Protein AF-0000000085119213 (afdb_homodimer)

Foldseek 3Di:
DAEEEEEEADDPPLVVVSVVLQVLCVVVVYHYDYDYLVVLVDPQDDPVCCVVPNQDPSLLVVLVVLLPHQEYEYEAEDDPLEGDSSVVRSLVSSLVNDPHSLNSQAAGEYEYEYEYAVWRPSHRVNVVVVSVVSHHHYDPQYYYHYPVRDTDSVSSSVSSVVNRVSSVD/DAEEEEEEADDPPLVVVSVVLQVLCVVVVYHYDYDYLVVLVDPQDDPVCCVVPNQDPSLLVVLVVLLPHQEYEYEAEDDPLEGDSSVVRSLVSSLVNDPHSLNSQAAGEYEYEYEYAVWRPSHRVNVVVVSVVSHHHYDPQYYYHYPVRDTDSVSSSVSSVVNRVSSVD

InterPro domains:
  IPR005025 NADPH-dependent FMN reductase-like domain [PF03358] (3-141)
  IPR029039 Flavoprotein-like superfamily [G3DSA:3.40.50.360] (2-169)
  IPR029039 Flavoprotein-like superfamily [SSF52218] (1-145)
  IPR050712 NAD(P)H-dependent reductase [PTHR30543] (11-145)

Secondary structure (DSSP, 8-state):
--EEEEEE--SSHHHHHHHHHHHHHHHTT-EEEEEEGGGG-PPPP-HHHHHHH-S-HHHHHHHHHHHT-SEEEEE---BTTB--HHHHHHHHHHHHSSSSTTTTTTT-EEEEEEE-TT--HHHHHHHHHHHHHTT-EEEEEEEEE-SSS---HHHHHHHHHHHHHHHT-/--EEEEEE--SSHHHHHHHHHHHHHHHTT-EEEEEEGGGG-PPPP-HHHHHHH-S-HHHHHHHHHHHT-SEEEEE---BTTB--HHHHHHHHHHHHSSSSTTTTTTT-EEEEEEE-TT--HHHHHHHHHHHHHTT-EEEEEEEEE-SSS---HHHHHHHHHHHHHHH--

Organism: Aliarcobacter butzleri (strain RM4018) (NCBI:txid367737)

Nearest PDB structures (foldseek):
  3u7r-assembly1_A  TM=7.769E-01  e=1.094E-09  Paracoccus denitrificans PD1222
  4dy4-assembly1_C-2  TM=6.888E-01  e=4.103E-07  Escherichia coli APEC O1
  3b6m-assembly1_A-2  TM=6.960E-01  e=4.910E-07  Escherichia coli K-12
  3zho-assembly1_B-2  TM=6.709E-01  e=5.876E-07  Escherichia coli
  3b6i-assembly1_A  TM=6.714E-01  e=1.007E-06  Escherichia coli K-12

Structure (mmCIF, N/CA/C/O backbone):
data_AF-0000000085119213-model_v1
#
loop_
_entity.id
_entity.type
_entity.pdbx_description
1 polymer 'Putative FMN reductase'
#
loop_
_atom_site.group_PDB
_atom_site.id
_atom_site.type_symbol
_atom_site.label_atom_id
_atom_site.label_alt_id
_atom_site.label_comp_id
_atom_site.label_asym_id
_atom_site.label_entity_id
_atom_site.label_seq_id
_atom_site.pdbx_PDB_ins_code
_atom_site.Cartn_x
_atom_site.Cartn_y
_atom_site.Cartn_z
_atom_site.occupancy
_atom_site.B_iso_or_equiv
_atom_site.auth_seq_id
_atom_site.auth_comp_id
_atom_site.auth_asym_id
_atom_site.auth_atom_id
_atom_site.pdbx_PDB_model_num
ATOM 1 N N . MET A 1 1 ? 3.375 31.078 13.633 1 61.12 1 MET A N 1
ATOM 2 C CA . MET A 1 1 ? 2.594 30.016 14.25 1 61.12 1 MET A CA 1
ATOM 3 C C . MET A 1 1 ? 2.91 28.656 13.609 1 61.12 1 MET A C 1
ATOM 5 O O . MET A 1 1 ? 3.279 28.594 12.438 1 61.12 1 MET A O 1
ATOM 9 N N . SER A 1 2 ? 2.922 27.609 14.492 1 77.69 2 SER A N 1
ATOM 10 C CA . SER A 1 2 ? 3.277 26.297 13.961 1 77.69 2 SER A CA 1
ATOM 11 C C . SER A 1 2 ? 2.188 25.766 13.031 1 77.69 2 SER A C 1
ATOM 13 O O . SER A 1 2 ? 0.999 25.984 13.2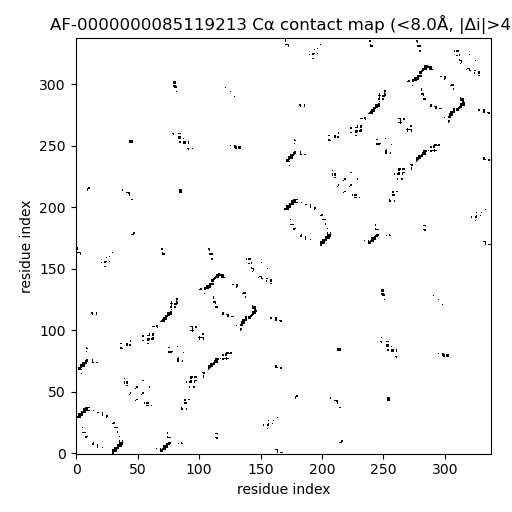73 1 77.69 2 SER A O 1
ATOM 15 N N . LYS A 1 3 ? 2.514 25.406 11.852 1 92.31 3 LYS A N 1
ATOM 16 C CA . LYS A 1 3 ? 1.547 24.859 10.906 1 92.31 3 LYS A CA 1
ATOM 17 C C . LYS A 1 3 ? 1.74 23.359 10.742 1 92.31 3 LYS A C 1
ATOM 19 O O . LYS A 1 3 ? 2.865 22.891 10.562 1 92.31 3 LYS A O 1
ATOM 24 N N . ILE A 1 4 ? 0.599 22.641 10.969 1 96.44 4 ILE A N 1
ATOM 25 C CA . ILE A 1 4 ? 0.684 21.203 10.742 1 96.44 4 ILE A CA 1
ATOM 26 C C . ILE A 1 4 ? -0.187 20.828 9.547 1 96.44 4 ILE A C 1
ATOM 28 O O . ILE A 1 4 ? -1.227 21.438 9.305 1 96.44 4 ILE A O 1
ATOM 32 N N . GLY A 1 5 ? 0.271 19.906 8.75 1 98.06 5 GLY A N 1
ATOM 33 C CA . GLY A 1 5 ? -0.542 19.312 7.695 1 98.06 5 GLY A CA 1
ATOM 34 C C . GLY A 1 5 ? -1.312 18.094 8.148 1 98.06 5 GLY A C 1
ATOM 35 O O . GLY A 1 5 ? -0.841 17.328 9 1 98.06 5 GLY A O 1
ATOM 36 N N . ILE A 1 6 ? -2.51 17.969 7.652 1 98.75 6 ILE A N 1
ATOM 37 C CA . ILE A 1 6 ? -3.299 16.75 7.832 1 98.75 6 ILE A CA 1
ATOM 38 C C . ILE A 1 6 ? -3.572 16.109 6.473 1 98.75 6 ILE A C 1
ATOM 40 O O . ILE A 1 6 ? -4.445 16.562 5.73 1 98.75 6 ILE A O 1
ATOM 44 N N . LEU A 1 7 ? -2.787 15.117 6.129 1 98.75 7 LEU A N 1
ATOM 45 C CA . LEU A 1 7 ? -2.949 14.391 4.875 1 98.75 7 LEU A CA 1
ATOM 46 C C . LEU A 1 7 ? -3.996 13.289 5.02 1 98.75 7 LEU A C 1
ATOM 48 O O . LEU A 1 7 ? -3.822 12.359 5.812 1 98.75 7 LEU A O 1
ATOM 52 N N . VAL A 1 8 ? -5.047 13.375 4.262 1 98.62 8 VAL A N 1
ATOM 53 C CA . VAL A 1 8 ? -6.129 12.398 4.387 1 98.62 8 VAL A CA 1
ATOM 54 C C . VAL A 1 8 ? -6.266 11.609 3.088 1 98.62 8 VAL A C 1
ATOM 56 O O . VAL A 1 8 ? -6.223 12.188 1.998 1 98.62 8 VAL A O 1
ATOM 59 N N . ALA A 1 9 ? -6.336 10.281 3.195 1 98 9 ALA A N 1
ATOM 60 C CA . ALA A 1 9 ? -6.391 9.398 2.037 1 98 9 ALA A CA 1
ATOM 61 C C . ALA A 1 9 ? -7.746 8.703 1.938 1 98 9 ALA A C 1
ATOM 63 O O . ALA A 1 9 ? -7.82 7.488 1.743 1 98 9 ALA A O 1
ATOM 64 N N . SER A 1 10 ? -8.844 9.422 2.094 1 91.38 10 SER A N 1
ATOM 65 C CA . SER A 1 10 ? -10.211 8.93 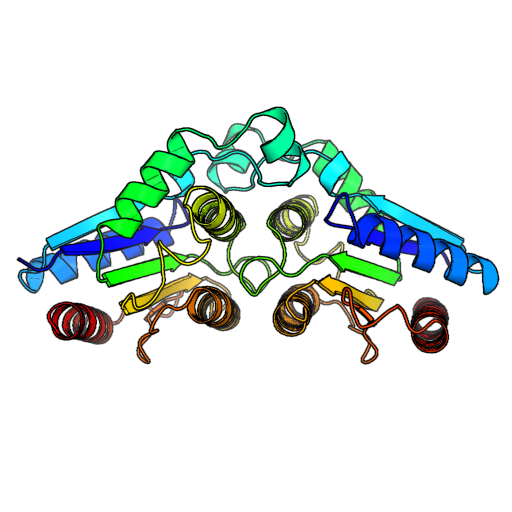1.975 1 91.38 10 SER A CA 1
ATOM 66 C C . SER A 1 10 ? -11.203 10.078 1.855 1 91.38 10 SER A C 1
ATOM 68 O O . SER A 1 10 ? -10.898 11.211 2.223 1 91.38 10 SER A O 1
ATOM 70 N N . SER A 1 11 ? -12.359 9.781 1.402 1 87.56 11 SER A N 1
ATOM 71 C CA . SER A 1 11 ? -13.344 10.836 1.195 1 87.56 11 SER A CA 1
ATOM 72 C C . SER A 1 11 ? -14.523 10.688 2.156 1 87.56 11 SER A C 1
ATOM 74 O O . SER A 1 11 ? -15.5 11.422 2.064 1 87.56 11 SER A O 1
ATOM 76 N N . ASN A 1 12 ? -14.516 9.844 3.053 1 91.5 12 ASN A N 1
ATOM 77 C CA . ASN A 1 12 ? -15.656 9.617 3.922 1 91.5 12 ASN A CA 1
ATOM 78 C C . ASN A 1 12 ? -15.305 9.852 5.391 1 91.5 12 ASN A C 1
ATOM 80 O O . ASN A 1 12 ? -15.031 10.984 5.789 1 91.5 12 ASN A O 1
ATOM 84 N N . ASN A 1 13 ? -15.352 8.789 6.203 1 95.38 13 ASN A N 1
ATOM 85 C CA . ASN A 1 13 ? -15.188 8.906 7.648 1 95.38 13 ASN A CA 1
ATOM 86 C C . ASN A 1 13 ? -13.805 9.445 8.008 1 95.38 13 ASN A C 1
ATOM 88 O O . ASN A 1 13 ? -13.648 10.133 9.023 1 95.38 13 ASN A O 1
ATOM 92 N N . ASN A 1 14 ? -12.875 9.18 7.215 1 98.31 14 ASN A N 1
ATOM 93 C CA . ASN A 1 14 ? -11.539 9.672 7.527 1 98.31 14 ASN A CA 1
ATOM 94 C C . ASN A 1 14 ? -11.375 11.141 7.152 1 98.31 14 ASN A C 1
ATOM 96 O O . ASN A 1 14 ? -10.578 11.859 7.758 1 98.31 14 ASN A O 1
ATOM 100 N N . GLN A 1 15 ? -12.148 11.602 6.141 1 97.38 15 GLN A N 1
ATOM 101 C CA . GLN A 1 15 ? -12.211 13.039 5.902 1 97.38 15 GLN A CA 1
ATOM 102 C C . GLN A 1 15 ? -12.852 13.766 7.082 1 97.38 15 GLN A C 1
ATOM 104 O O . GLN A 1 15 ? -12.367 14.82 7.5 1 97.38 15 GLN A O 1
ATOM 109 N N . LYS A 1 16 ? -13.891 13.211 7.625 1 97.69 16 LYS A N 1
ATOM 110 C CA . LYS A 1 16 ? -14.523 13.781 8.812 1 97.69 16 LYS A CA 1
ATOM 111 C C . LYS A 1 16 ? -13.547 13.828 9.984 1 97.69 16 LYS A C 1
ATOM 113 O O . LYS A 1 16 ? -13.484 14.828 10.711 1 97.69 16 LYS A O 1
ATOM 118 N N . LEU A 1 17 ? -12.805 12.734 10.203 1 98.56 17 LEU A N 1
ATOM 119 C CA . LEU A 1 17 ? -11.797 12.672 11.258 1 98.56 17 LEU A CA 1
ATOM 120 C C . LEU A 1 17 ? -10.742 13.758 11.062 1 98.56 17 LEU A C 1
ATOM 122 O O . LEU A 1 17 ? -10.367 14.438 12.023 1 98.56 17 LEU A O 1
ATOM 126 N N . ALA A 1 18 ? -10.312 13.938 9.82 1 98.69 18 ALA A N 1
ATOM 127 C CA . ALA A 1 18 ? -9.312 14.961 9.508 1 98.69 18 ALA A CA 1
ATOM 128 C C . ALA A 1 18 ? -9.828 16.359 9.844 1 98.69 18 ALA A C 1
ATOM 130 O O . ALA A 1 18 ? -9.102 17.172 10.43 1 98.69 18 ALA A O 1
ATOM 131 N N . LEU A 1 19 ? -11.07 16.625 9.5 1 98.31 19 LEU A N 1
ATOM 132 C CA . LEU A 1 19 ? -11.664 17.922 9.781 1 98.31 19 LEU A CA 1
ATOM 133 C C . LEU A 1 19 ? -11.789 18.156 11.281 1 98.31 19 LEU A C 1
ATOM 135 O O . LEU A 1 19 ? -11.57 19.281 11.766 1 98.31 19 LEU A O 1
ATOM 139 N N . LYS A 1 20 ? -12.141 17.094 11.977 1 98.69 20 LYS A N 1
ATOM 140 C CA . LYS A 1 20 ? -12.227 17.219 13.438 1 98.69 20 LYS A CA 1
ATOM 141 C C . LYS A 1 20 ? -10.852 17.484 14.039 1 98.69 20 LYS A C 1
ATOM 143 O O . LYS A 1 20 ? -10.727 18.281 14.977 1 98.69 20 LYS A O 1
ATOM 148 N N . LEU A 1 21 ? -9.828 16.812 13.562 1 98.69 21 LEU A N 1
ATOM 149 C CA . LEU A 1 21 ? -8.461 17.047 14.023 1 98.69 21 LEU A CA 1
ATOM 150 C C . LEU A 1 21 ? -8.047 18.5 13.75 1 98.69 21 LEU A C 1
ATOM 152 O O . LEU A 1 21 ? -7.375 19.109 14.578 1 98.69 21 LEU A O 1
ATOM 156 N N . LYS A 1 22 ? -8.414 19 12.578 1 98.56 22 LYS A N 1
ATOM 157 C CA . LYS A 1 22 ? -8.133 20.391 12.258 1 98.56 22 LYS A CA 1
ATOM 158 C C . LYS A 1 22 ? -8.797 21.328 13.266 1 98.56 22 LYS A C 1
ATOM 160 O O . LYS A 1 22 ? -8.164 22.281 13.742 1 98.56 22 LYS A O 1
ATOM 165 N N . GLU A 1 23 ? -10.039 21.078 13.562 1 98.38 23 GLU A N 1
ATOM 166 C CA . GLU A 1 23 ? -10.758 21.875 14.547 1 98.38 23 GLU A CA 1
ATOM 167 C C . GLU A 1 23 ? -10.055 21.859 15.898 1 98.38 23 GLU A C 1
ATOM 169 O O . GLU A 1 23 ? -9.906 22.906 16.531 1 98.38 23 GLU A O 1
ATOM 174 N N . LEU A 1 24 ? -9.664 20.719 16.328 1 98.31 24 LEU A N 1
ATOM 175 C CA . LEU A 1 24 ? -8.984 20.578 17.609 1 98.31 24 LEU A CA 1
ATOM 176 C C . LEU A 1 24 ? -7.645 21.297 17.609 1 98.31 24 LEU A C 1
ATOM 178 O O . LEU A 1 24 ? -7.25 21.891 18.609 1 98.31 24 LEU A O 1
ATOM 182 N N . ALA A 1 25 ? -6.914 21.219 16.469 1 97.81 25 ALA A N 1
ATOM 183 C CA . ALA A 1 25 ? -5.66 21.969 16.359 1 97.81 25 ALA A CA 1
ATOM 184 C C . ALA A 1 25 ? -5.891 23.453 16.531 1 97.81 25 ALA A C 1
ATOM 186 O O . ALA A 1 25 ? -5.156 24.125 17.25 1 97.81 25 ALA A O 1
ATOM 187 N N . GLN A 1 26 ? -6.91 23.938 15.883 1 96 26 GLN A N 1
ATOM 188 C CA . GLN A 1 26 ? -7.25 25.344 15.953 1 96 26 GLN A CA 1
ATOM 189 C C . GLN A 1 26 ? -7.602 25.75 17.391 1 96 26 GLN A C 1
ATOM 191 O O . GLN A 1 26 ? -7.254 26.844 17.828 1 96 26 GLN A O 1
ATOM 196 N N . SER A 1 27 ? -8.242 24.875 18.031 1 95.31 27 SER A N 1
ATOM 197 C CA . SER A 1 27 ? -8.609 25.141 19.422 1 95.31 27 SER A CA 1
ATOM 198 C C . SER A 1 27 ? -7.371 25.234 20.312 1 95.31 27 SER A C 1
ATOM 200 O O . SER A 1 27 ? -7.43 25.781 21.406 1 95.31 27 SER A O 1
ATOM 202 N N . GLN A 1 28 ? -6.27 24.625 19.875 1 94.5 28 GLN A N 1
ATOM 203 C CA . GLN A 1 28 ? -4.996 24.719 20.578 1 94.5 28 GLN A CA 1
ATOM 204 C C . GLN A 1 28 ? -4.125 25.828 20 1 94.5 28 GLN A C 1
ATOM 206 O O . GLN A 1 28 ? -2.908 25.844 20.219 1 94.5 28 GLN A O 1
ATOM 211 N N . ASN A 1 29 ? -4.699 26.719 19.172 1 93.81 29 ASN A N 1
ATOM 212 C CA . ASN A 1 29 ? -4.023 27.844 18.531 1 93.81 29 ASN A CA 1
ATOM 213 C C . ASN A 1 29 ? -2.918 27.359 17.594 1 93.81 29 ASN A C 1
ATOM 215 O O . ASN A 1 29 ? -1.854 27.984 17.531 1 93.81 29 ASN A O 1
ATOM 219 N N . CYS A 1 30 ? -3.111 26.234 17.016 1 95 30 CYS A N 1
ATOM 220 C CA . CYS A 1 30 ? -2.227 25.672 15.992 1 95 30 CYS A CA 1
ATOM 221 C C . CYS A 1 30 ? -2.881 25.719 14.617 1 95 30 CYS A C 1
ATOM 223 O O . CYS A 1 30 ? -4.02 25.281 14.453 1 95 30 CYS A O 1
ATOM 225 N N . GLU A 1 31 ? -2.168 26.328 13.703 1 95.56 31 GLU A N 1
ATOM 226 C CA . GLU A 1 31 ? -2.676 26.312 12.336 1 95.56 31 GLU A CA 1
ATOM 227 C C . GLU A 1 31 ? -2.582 24.922 11.727 1 95.56 31 GLU A C 1
ATOM 229 O O . GLU A 1 31 ? -1.585 24.219 11.922 1 95.56 31 GLU A O 1
ATOM 234 N N . ALA A 1 32 ? -3.682 24.516 11.055 1 97.31 32 ALA A N 1
ATOM 235 C CA . ALA A 1 32 ? -3.695 23.219 10.406 1 97.31 32 ALA A CA 1
ATOM 236 C C . ALA A 1 32 ? -4.371 23.281 9.039 1 97.31 32 ALA A C 1
ATOM 238 O O . ALA A 1 32 ? -5.363 24 8.867 1 97.31 32 ALA A O 1
ATOM 239 N N . GLU A 1 33 ? -3.818 22.578 8.109 1 97.19 33 GLU A N 1
ATOM 240 C CA . GLU A 1 33 ? -4.375 22.484 6.762 1 97.19 33 GLU A CA 1
ATOM 241 C C . GLU A 1 33 ? -4.656 21.031 6.383 1 97.19 33 GLU A C 1
ATOM 243 O O . GLU A 1 33 ? -3.799 20.172 6.555 1 97.19 33 GLU A O 1
ATOM 248 N N . VAL A 1 34 ? -5.883 20.812 5.895 1 98.06 34 VAL A N 1
ATOM 249 C CA . VAL A 1 34 ? -6.23 19.484 5.402 1 98.06 34 VAL A CA 1
ATOM 250 C C . VAL A 1 34 ? -5.816 19.344 3.938 1 98.06 34 VAL A C 1
ATOM 252 O O . VAL A 1 34 ? -6.164 20.188 3.109 1 98.06 34 VAL A O 1
ATOM 255 N N . ILE A 1 35 ? -5.023 18.375 3.641 1 97.94 35 ILE A N 1
ATOM 256 C CA . ILE A 1 35 ? -4.594 18.016 2.299 1 97.94 35 ILE A CA 1
ATOM 257 C C . ILE A 1 35 ? -5.223 16.672 1.907 1 97.94 35 ILE A C 1
ATOM 259 O O . ILE A 1 35 ? -4.77 15.617 2.348 1 97.94 35 ILE A O 1
ATOM 263 N N . ASN A 1 36 ? -6.285 16.75 1.138 1 97.5 36 ASN A N 1
ATOM 264 C CA . ASN A 1 36 ? -6.977 15.539 0.716 1 97.5 36 ASN A CA 1
ATOM 265 C C . ASN A 1 36 ? -6.305 14.906 -0.498 1 97.5 36 ASN A C 1
ATOM 267 O O . ASN A 1 36 ? -6.379 15.438 -1.605 1 97.5 36 ASN A O 1
ATOM 271 N N . LEU A 1 37 ? -5.742 13.758 -0.323 1 98.38 37 LEU A N 1
ATOM 272 C CA . LEU A 1 37 ? -4.957 13.086 -1.354 1 98.38 37 LEU A CA 1
ATOM 273 C C . LEU A 1 37 ? -5.852 12.602 -2.49 1 98.38 37 LEU A C 1
ATOM 275 O O . LEU A 1 37 ? -5.387 12.438 -3.621 1 98.38 37 LEU A O 1
ATOM 279 N N . VAL A 1 38 ? -7.141 12.367 -2.215 1 96.88 38 VAL A N 1
ATOM 280 C CA . VAL A 1 38 ? -8.086 11.914 -3.232 1 96.88 38 VAL A CA 1
ATOM 281 C C . VAL A 1 38 ? -8.273 13.008 -4.281 1 96.88 38 VAL A C 1
ATOM 283 O O . VAL A 1 38 ? -8.406 12.719 -5.473 1 96.88 38 VAL A O 1
ATOM 286 N N . ASP A 1 39 ? -8.18 14.281 -3.865 1 95 39 ASP A N 1
ATOM 287 C CA . ASP A 1 39 ? -8.438 15.43 -4.73 1 95 39 ASP A CA 1
ATOM 288 C C . ASP A 1 39 ? -7.328 15.594 -5.766 1 95 39 ASP A C 1
ATOM 290 O O . ASP A 1 39 ? -7.523 16.25 -6.789 1 95 39 ASP A O 1
ATOM 294 N N . TYR A 1 40 ? -6.211 15.039 -5.516 1 96.31 40 TYR A N 1
ATOM 295 C CA . TYR A 1 40 ? -5.086 15.188 -6.43 1 96.31 40 TYR A CA 1
ATOM 296 C C . TYR A 1 40 ? -5.262 14.312 -7.664 1 96.31 40 TYR A C 1
ATOM 298 O O . TYR A 1 40 ? -4.617 14.539 -8.688 1 96.31 40 TYR A O 1
ATOM 306 N N . ASN A 1 41 ? -6.039 13.266 -7.562 1 93.19 41 ASN A N 1
ATOM 307 C CA . ASN A 1 41 ? -6.359 12.383 -8.688 1 93.19 41 ASN A CA 1
ATOM 308 C C . ASN A 1 41 ? -5.098 11.945 -9.422 1 93.19 41 ASN A C 1
ATOM 310 O O . ASN A 1 41 ? -5.004 12.109 -10.641 1 93.19 41 ASN A O 1
ATOM 314 N N . LEU A 1 42 ? -4.145 11.5 -8.68 1 97.88 42 LEU A N 1
ATOM 315 C CA . LEU A 1 42 ? -2.885 11.055 -9.266 1 97.88 42 LEU A CA 1
ATOM 316 C C . LEU A 1 42 ? -3.076 9.766 -10.055 1 97.88 42 LEU A C 1
ATOM 318 O O . LEU A 1 42 ? -3.816 8.875 -9.633 1 97.88 42 LEU A O 1
ATOM 322 N N . PRO A 1 43 ? -2.426 9.68 -11.211 1 97.56 43 PRO A N 1
ATOM 323 C CA . PRO A 1 43 ? -2.451 8.375 -11.891 1 97.56 43 PRO A CA 1
ATOM 324 C C . PRO A 1 43 ? -1.765 7.277 -11.078 1 97.56 43 PRO A C 1
ATOM 326 O O . PRO A 1 43 ? -0.925 7.57 -10.227 1 97.56 43 PRO A O 1
ATOM 329 N N . LEU A 1 44 ? -2.184 6.055 -11.281 1 98.06 44 LEU A N 1
ATOM 330 C CA . LEU A 1 44 ? -1.521 4.941 -10.617 1 98.06 44 LEU A CA 1
ATOM 331 C C . LEU A 1 44 ? -0.039 4.898 -10.977 1 98.06 44 LEU A C 1
ATOM 333 O O . LEU A 1 44 ? 0.319 4.84 -12.148 1 98.06 44 LEU A O 1
ATOM 337 N N . TYR A 1 45 ? 0.768 4.93 -10 1 98.06 45 TYR A N 1
ATOM 338 C CA . TYR A 1 45 ? 2.207 4.922 -10.242 1 98.06 45 TYR A CA 1
ATOM 339 C C . TYR A 1 45 ? 2.674 3.551 -10.711 1 98.06 45 TYR A C 1
ATOM 341 O O . TYR A 1 45 ? 2.309 2.529 -10.125 1 98.06 45 TYR A O 1
ATOM 349 N N . SER A 1 46 ? 3.498 3.545 -11.664 1 96.62 46 SER A N 1
ATOM 350 C CA . SER A 1 46 ? 4.395 2.49 -12.125 1 96.62 46 SER A CA 1
ATOM 351 C C . SER A 1 46 ? 5.598 3.072 -12.867 1 96.62 46 SER A C 1
ATOM 353 O O . SER A 1 46 ? 5.566 4.223 -13.305 1 96.62 46 SER A O 1
ATOM 355 N N . THR A 1 47 ? 6.637 2.275 -12.977 1 94.81 47 THR A N 1
ATOM 356 C CA . THR A 1 47 ? 7.797 2.752 -13.719 1 94.81 47 THR A CA 1
ATOM 357 C C . THR A 1 47 ? 7.426 3.021 -15.18 1 94.81 47 THR A C 1
ATOM 359 O O . THR A 1 47 ? 7.953 3.949 -15.797 1 94.81 47 THR A O 1
ATOM 362 N N . ILE A 1 48 ? 6.48 2.279 -15.68 1 95 48 ILE A N 1
ATOM 363 C CA . ILE A 1 48 ? 6.023 2.455 -17.062 1 95 48 ILE A CA 1
ATOM 364 C C . ILE A 1 48 ? 5.285 3.783 -17.188 1 95 48 ILE A C 1
ATOM 366 O O . ILE A 1 48 ? 5.527 4.547 -18.125 1 95 48 ILE A O 1
ATOM 370 N N . GLU A 1 49 ? 4.359 4.043 -16.219 1 96.31 49 GLU A N 1
ATOM 371 C CA . GLU A 1 49 ? 3.627 5.305 -16.203 1 96.31 49 GLU A CA 1
ATOM 372 C C . GLU A 1 49 ? 4.578 6.496 -16.125 1 96.31 49 GLU A C 1
ATOM 374 O O . GLU A 1 49 ? 4.434 7.469 -16.859 1 96.31 49 GLU A O 1
ATOM 379 N N . GLU A 1 50 ? 5.562 6.41 -15.227 1 96.69 50 GLU A N 1
ATOM 380 C CA . GLU A 1 50 ? 6.527 7.492 -15.055 1 96.69 50 GLU A CA 1
ATOM 381 C C . GLU A 1 50 ? 7.355 7.703 -16.312 1 96.69 50 GLU A C 1
ATOM 383 O O . GLU A 1 50 ? 7.594 8.844 -16.719 1 96.69 50 GLU A O 1
ATOM 388 N N . GLU A 1 51 ? 7.809 6.617 -16.922 1 96.06 51 GLU A N 1
ATOM 389 C CA . GLU A 1 51 ? 8.625 6.695 -18.125 1 96.06 51 GLU A CA 1
ATOM 390 C C . GLU A 1 51 ? 7.832 7.285 -19.297 1 96.06 51 GLU A C 1
ATOM 392 O O . GLU A 1 51 ? 8.352 8.094 -20.062 1 96.06 51 GLU A O 1
ATOM 397 N N . LYS A 1 52 ? 6.582 6.91 -19.406 1 96.25 52 LYS A N 1
ATOM 398 C CA . LYS A 1 52 ? 5.75 7.289 -20.531 1 96.25 52 LYS A CA 1
ATOM 399 C C . LYS A 1 52 ? 5.262 8.727 -20.406 1 96.25 52 LYS A C 1
ATOM 401 O O . LYS A 1 52 ? 5.238 9.477 -21.391 1 96.25 52 LYS A O 1
ATOM 406 N N . ASN A 1 53 ? 4.883 9.156 -19.156 1 97.25 53 ASN A N 1
ATOM 407 C CA . ASN A 1 53 ? 4.145 10.406 -19.031 1 97.25 53 ASN A CA 1
ATOM 408 C C . ASN A 1 53 ? 4.855 11.383 -18.078 1 97.25 53 ASN A C 1
ATOM 410 O O . ASN A 1 53 ? 4.418 12.523 -17.922 1 97.25 53 ASN A O 1
ATOM 414 N N . GLY A 1 54 ? 6 10.93 -17.5 1 97.62 54 GLY A N 1
ATOM 415 C CA . GLY A 1 54 ? 6.719 11.789 -16.578 1 97.62 54 GLY A CA 1
ATOM 416 C C . GLY A 1 54 ? 6.004 11.961 -15.25 1 97.62 54 GLY A C 1
ATOM 417 O O . GLY A 1 54 ? 5.039 11.25 -14.961 1 97.62 54 GLY A O 1
ATOM 418 N N . ILE A 1 55 ? 6.508 12.828 -14.414 1 98.06 55 ILE A N 1
ATOM 419 C CA . ILE A 1 55 ? 5.926 13.133 -13.109 1 98.06 55 ILE A CA 1
ATOM 420 C C . ILE A 1 55 ? 4.777 14.125 -13.273 1 98.06 55 ILE A C 1
ATOM 422 O O . ILE A 1 55 ? 4.957 15.203 -13.836 1 98.06 55 ILE A O 1
ATOM 426 N N . PRO A 1 56 ? 3.619 13.781 -12.758 1 97.81 56 PRO A N 1
ATOM 427 C CA . PRO A 1 56 ? 2.492 14.711 -12.867 1 97.81 56 PRO A CA 1
ATOM 428 C C . PRO A 1 56 ? 2.727 16.016 -12.109 1 97.81 56 PRO A C 1
ATOM 430 O O . PRO A 1 56 ? 3.318 16 -11.031 1 97.81 56 PRO A O 1
ATOM 433 N N . GLU A 1 57 ? 2.213 17.094 -12.672 1 97.81 57 GLU A N 1
ATOM 434 C CA . GLU A 1 57 ? 2.307 18.391 -12 1 97.81 57 GLU A CA 1
ATOM 435 C C . GLU A 1 57 ? 1.679 18.344 -10.609 1 97.81 57 GLU A C 1
ATOM 437 O O . GLU A 1 57 ? 2.184 18.969 -9.672 1 97.81 57 GLU A O 1
ATOM 442 N N . SER A 1 58 ? 0.545 17.609 -10.531 1 97.81 58 SER A N 1
ATOM 443 C CA . SER A 1 58 ? -0.142 17.484 -9.25 1 97.81 58 SER A CA 1
ATOM 444 C C . SER A 1 58 ? 0.746 16.812 -8.211 1 97.81 58 SER A C 1
ATOM 446 O O . SER A 1 58 ? 0.66 17.109 -7.016 1 97.81 58 SER A O 1
ATOM 448 N N . ALA A 1 59 ? 1.573 15.836 -8.633 1 98.12 59 ALA A N 1
ATOM 449 C CA . ALA A 1 59 ? 2.52 15.195 -7.723 1 98.12 59 ALA A CA 1
ATOM 450 C C . ALA A 1 59 ? 3.588 16.188 -7.258 1 98.12 59 ALA A C 1
ATOM 452 O O . ALA A 1 59 ? 3.996 16.156 -6.094 1 98.12 59 ALA A O 1
ATOM 453 N N . LEU A 1 60 ? 4.062 17.031 -8.195 1 97.88 60 LEU A N 1
ATOM 454 C CA . LEU A 1 60 ? 5.027 18.062 -7.844 1 97.88 60 LEU A CA 1
ATOM 455 C C . LEU A 1 60 ? 4.43 19.047 -6.836 1 97.88 60 LEU A C 1
ATOM 457 O O . LEU A 1 60 ? 5.094 19.438 -5.871 1 97.88 60 LEU A O 1
ATOM 461 N N . ASP A 1 61 ? 3.207 19.406 -7.09 1 97.75 61 ASP A N 1
ATOM 462 C CA . ASP A 1 61 ? 2.504 20.297 -6.172 1 97.75 61 ASP A CA 1
ATOM 463 C C . ASP A 1 61 ? 2.379 19.672 -4.785 1 97.75 61 ASP A C 1
ATOM 465 O O . ASP A 1 61 ? 2.646 20.328 -3.775 1 97.75 61 ASP A O 1
ATOM 469 N N . LEU A 1 62 ? 1.974 18.453 -4.719 1 98.19 62 LEU A N 1
ATOM 470 C CA . LEU A 1 62 ? 1.836 17.734 -3.457 1 98.19 62 LEU A CA 1
ATOM 471 C C . LEU A 1 62 ? 3.172 17.656 -2.729 1 98.19 62 LEU A C 1
ATOM 473 O O . LEU A 1 62 ? 3.246 17.922 -1.528 1 98.19 62 LEU A O 1
ATOM 477 N N . ALA A 1 63 ? 4.242 17.281 -3.469 1 98 63 ALA A N 1
ATOM 478 C CA . ALA A 1 63 ? 5.574 17.188 -2.879 1 98 63 ALA A CA 1
ATOM 479 C C . ALA A 1 63 ? 6 18.516 -2.266 1 98 63 ALA A C 1
ATOM 481 O O . ALA A 1 63 ? 6.527 18.547 -1.151 1 98 63 ALA A O 1
ATOM 482 N N . THR A 1 64 ? 5.758 19.594 -2.98 1 97.12 64 THR A N 1
ATOM 483 C CA . THR A 1 64 ? 6.117 20.922 -2.504 1 97.12 64 THR A CA 1
ATOM 484 C C . THR A 1 64 ? 5.375 21.25 -1.211 1 97.12 64 THR A C 1
ATOM 486 O O . THR A 1 64 ? 5.969 21.766 -0.264 1 97.12 64 THR A O 1
ATOM 489 N N . LYS A 1 65 ? 4.141 20.906 -1.181 1 96.62 65 LYS A N 1
ATOM 490 C CA . LYS A 1 65 ? 3.332 21.156 0.009 1 96.62 65 LYS A CA 1
ATOM 491 C C . LYS A 1 65 ? 3.867 20.375 1.211 1 96.62 65 LYS A C 1
ATOM 493 O O . LYS A 1 65 ? 3.986 20.938 2.307 1 96.62 65 LYS A O 1
ATOM 498 N N . ILE A 1 66 ? 4.172 19.156 1.025 1 97.38 66 ILE A N 1
ATOM 499 C CA . ILE A 1 66 ? 4.641 18.312 2.123 1 97.38 66 ILE A CA 1
ATOM 500 C C . ILE A 1 66 ? 6.023 18.781 2.574 1 97.38 66 ILE A C 1
ATOM 502 O O . ILE A 1 66 ? 6.312 18.812 3.771 1 97.38 66 ILE A O 1
ATOM 506 N N . ILE A 1 67 ? 6.883 19.141 1.631 1 96.75 67 ILE A N 1
ATOM 507 C CA . ILE A 1 67 ? 8.234 19.594 1.94 1 96.75 67 ILE A CA 1
ATOM 508 C C . ILE A 1 67 ? 8.172 20.812 2.857 1 96.75 67 ILE A C 1
ATOM 510 O O . ILE A 1 67 ? 9 20.969 3.758 1 96.75 67 ILE A O 1
ATOM 514 N N . ASP A 1 68 ? 7.195 21.625 2.672 1 95.12 68 ASP A N 1
ATOM 515 C CA . ASP A 1 68 ? 7.078 22.875 3.416 1 95.12 68 ASP A CA 1
ATOM 516 C C . ASP A 1 68 ? 6.578 22.625 4.836 1 95.12 68 ASP A C 1
ATOM 518 O O . ASP A 1 68 ? 6.598 23.516 5.676 1 95.12 68 ASP A O 1
ATOM 522 N N . LEU A 1 69 ? 6.109 21.438 5.109 1 95.88 69 LEU A N 1
ATOM 523 C CA . LEU A 1 69 ? 5.625 21.078 6.441 1 95.88 69 LEU A CA 1
ATOM 524 C C . LEU A 1 69 ? 6.75 20.516 7.297 1 95.88 69 LEU A C 1
ATOM 526 O O . LEU A 1 69 ? 7.598 19.766 6.801 1 95.88 69 LEU A O 1
ATOM 530 N N . LYS A 1 70 ? 6.742 20.875 8.531 1 96.12 70 LYS A N 1
ATOM 531 C CA . LYS A 1 70 ? 7.656 20.25 9.484 1 96.12 70 LYS A CA 1
ATOM 532 C C . LYS A 1 70 ? 6.988 19.078 10.203 1 96.12 70 LYS A C 1
ATOM 534 O O . LYS A 1 70 ? 7.664 18.125 10.617 1 96.12 70 LYS A O 1
ATOM 539 N N . ALA A 1 71 ? 5.699 19.172 10.352 1 97.69 71 ALA A N 1
ATOM 540 C CA . ALA A 1 71 ? 4.898 18.156 11.039 1 97.69 71 ALA A CA 1
ATOM 541 C C . ALA A 1 71 ? 3.559 17.953 10.344 1 97.69 71 ALA A C 1
ATOM 543 O O . ALA A 1 71 ? 2.977 18.891 9.805 1 97.69 71 ALA A O 1
ATOM 544 N N . PHE A 1 72 ? 3.125 16.672 10.328 1 98.19 72 PHE A N 1
ATOM 545 C CA . PHE A 1 72 ? 1.811 16.406 9.75 1 98.19 72 PHE A CA 1
ATOM 546 C C . PHE A 1 72 ? 1.213 15.125 10.32 1 98.19 72 PHE A C 1
ATOM 548 O O . PHE A 1 72 ? 1.905 14.352 10.984 1 98.19 72 PHE A O 1
ATOM 555 N N . ILE A 1 73 ? -0.074 14.992 10.234 1 98.81 73 ILE A N 1
ATOM 556 C CA . ILE A 1 73 ? -0.827 13.797 10.602 1 98.81 73 ILE A CA 1
ATOM 557 C C . ILE A 1 73 ? -1.276 13.07 9.336 1 98.81 73 ILE A C 1
ATOM 559 O O . ILE A 1 73 ? -1.795 13.688 8.406 1 98.81 73 ILE A O 1
ATOM 563 N N . ILE A 1 74 ? -1.013 11.773 9.273 1 98.88 74 ILE A N 1
ATOM 564 C CA . ILE A 1 74 ? -1.574 10.922 8.227 1 98.88 74 ILE A CA 1
ATOM 565 C C . ILE A 1 74 ? -2.898 10.328 8.703 1 98.88 74 ILE A C 1
ATOM 567 O O . ILE A 1 74 ? -2.959 9.688 9.758 1 98.88 74 ILE A O 1
ATOM 571 N N . VAL A 1 75 ? -3.934 10.547 7.98 1 98.88 75 VAL A N 1
ATOM 572 C CA . VAL A 1 75 ? -5.262 10.031 8.289 1 98.88 75 VAL A CA 1
ATOM 573 C C . VAL A 1 75 ? -5.738 9.125 7.156 1 98.88 75 VAL A C 1
ATOM 575 O O . VAL A 1 75 ? -5.957 9.586 6.031 1 98.88 75 VAL A O 1
ATOM 578 N N . ALA A 1 76 ? -5.91 7.84 7.445 1 98.62 76 ALA A N 1
ATOM 579 C CA . ALA A 1 76 ? -6.305 6.906 6.395 1 98.62 76 ALA A CA 1
ATOM 580 C C . ALA A 1 76 ? -7.027 5.695 6.977 1 98.62 76 ALA A C 1
ATOM 582 O O . ALA A 1 76 ? -6.719 5.258 8.086 1 98.62 76 ALA A O 1
ATOM 583 N N . PRO A 1 77 ? -8.008 5.133 6.215 1 97.94 77 PRO A N 1
ATOM 584 C CA . PRO A 1 77 ? -8.602 3.865 6.645 1 97.94 77 PRO A CA 1
ATOM 585 C C . PRO A 1 77 ? -7.68 2.67 6.414 1 97.94 77 PRO A C 1
ATOM 587 O O . PRO A 1 77 ? -6.656 2.795 5.734 1 97.94 77 PRO A O 1
ATOM 590 N N . GLU A 1 78 ? -7.984 1.588 7.059 1 97.31 78 GLU A N 1
ATOM 591 C CA . GLU A 1 78 ? -7.391 0.297 6.727 1 97.31 78 GLU A CA 1
ATOM 592 C C . GLU A 1 78 ? -8.117 -0.365 5.559 1 97.31 78 GLU A C 1
ATOM 594 O O . GLU A 1 78 ? -9.336 -0.569 5.617 1 97.31 78 GLU A O 1
ATOM 599 N N . TYR A 1 79 ? -7.41 -0.631 4.449 1 96.31 79 TYR A N 1
ATOM 600 C CA . TYR A 1 79 ? -7.906 -1.434 3.338 1 96.31 79 TYR A CA 1
ATOM 601 C C . TYR A 1 79 ? -7.121 -2.736 3.215 1 96.31 79 TYR A C 1
ATOM 603 O O . TYR A 1 79 ? -5.898 -2.719 3.049 1 96.31 79 TYR A O 1
ATOM 611 N N . ASN A 1 80 ? -7.848 -3.82 3.357 1 96.31 80 ASN A N 1
ATOM 612 C CA . ASN A 1 80 ? -7.254 -5.137 3.16 1 96.31 80 ASN A CA 1
ATOM 613 C C . ASN A 1 80 ? -6.039 -5.348 4.062 1 96.31 80 ASN A C 1
ATOM 615 O O . ASN A 1 80 ? -5.035 -5.922 3.637 1 96.31 80 ASN A O 1
ATOM 619 N N . GLY A 1 81 ? -6.109 -4.766 5.191 1 96.19 81 GLY A N 1
ATOM 620 C CA . GLY A 1 81 ? -5.086 -4.996 6.195 1 96.19 81 GLY A CA 1
ATOM 621 C C . GLY A 1 81 ? -3.939 -4.004 6.117 1 96.19 81 GLY A C 1
ATOM 622 O O . GLY A 1 81 ? -2.994 -4.078 6.906 1 96.19 81 GLY A O 1
ATOM 623 N N . VAL A 1 82 ? -3.949 -3.111 5.164 1 97.12 82 VAL A N 1
ATOM 624 C CA . VAL A 1 82 ? -2.879 -2.135 4.992 1 97.12 82 VAL A CA 1
ATOM 625 C C . VAL A 1 82 ? -3.477 -0.765 4.676 1 97.12 82 VAL A C 1
ATOM 627 O O . VAL A 1 82 ? -4.672 -0.538 4.887 1 97.12 82 VAL A O 1
ATOM 630 N N . MET A 1 83 ? -2.65 0.211 4.172 1 97.75 83 MET A N 1
ATOM 631 C CA . MET A 1 83 ? -3.115 1.541 3.791 1 97.75 83 MET A CA 1
ATOM 632 C C . MET A 1 83 ? -3.859 1.498 2.461 1 97.75 83 MET A C 1
ATOM 634 O O . MET A 1 83 ? -3.648 0.589 1.655 1 97.75 83 MET A O 1
ATOM 638 N N . PRO A 1 84 ? -4.715 2.473 2.24 1 98 84 PRO A N 1
ATOM 639 C CA . PRO A 1 84 ? -5.43 2.494 0.963 1 98 84 PRO A CA 1
ATOM 640 C C . PRO A 1 84 ? -4.52 2.826 -0.217 1 98 84 PRO A C 1
ATOM 642 O O . PRO A 1 84 ? -3.498 3.5 -0.044 1 98 84 PRO A O 1
ATOM 645 N N . PRO A 1 85 ? -4.898 2.439 -1.437 1 98.5 85 PRO A N 1
ATOM 646 C CA . PRO A 1 85 ? -4.105 2.729 -2.633 1 98.5 85 PRO A CA 1
ATOM 647 C C . PRO A 1 85 ? -3.812 4.219 -2.805 1 98.5 85 PRO A C 1
ATOM 649 O O . PRO A 1 85 ? -2.727 4.59 -3.254 1 98.5 85 PRO A O 1
ATOM 652 N N . VAL A 1 86 ? -4.746 5.055 -2.416 1 98.62 86 VAL A N 1
ATOM 653 C CA . VAL A 1 86 ? -4.582 6.496 -2.572 1 98.62 86 VAL A CA 1
ATOM 654 C C . VAL A 1 86 ? -3.359 6.969 -1.791 1 98.62 86 VAL A C 1
ATOM 656 O O . VAL A 1 86 ? -2.547 7.742 -2.305 1 98.62 86 VAL A O 1
ATOM 659 N N . LEU A 1 87 ? -3.211 6.473 -0.598 1 98.81 87 LEU A N 1
ATOM 660 C CA . LEU A 1 87 ? -2.08 6.875 0.23 1 98.81 87 LEU A CA 1
ATOM 661 C C . LEU A 1 87 ? -0.778 6.293 -0.308 1 98.81 87 LEU A C 1
ATOM 663 O O . LEU A 1 87 ? 0.203 7.016 -0.491 1 98.81 87 LEU A O 1
ATOM 667 N N . ASN A 1 88 ? -0.767 4.988 -0.572 1 98.69 88 ASN A N 1
ATOM 668 C CA . ASN A 1 88 ? 0.395 4.301 -1.127 1 98.69 88 ASN A CA 1
ATOM 669 C C . ASN A 1 88 ? 0.886 4.977 -2.404 1 98.69 88 ASN A C 1
ATOM 671 O O . ASN A 1 88 ? 2.076 5.27 -2.539 1 98.69 88 ASN A O 1
ATOM 675 N N . ASN A 1 89 ? -0.022 5.309 -3.227 1 98.62 89 ASN A N 1
ATOM 676 C CA . ASN A 1 89 ? 0.256 5.914 -4.527 1 98.62 89 ASN A CA 1
ATOM 677 C C . ASN A 1 89 ? 0.8 7.332 -4.379 1 98.62 89 ASN A C 1
ATOM 679 O O . ASN A 1 89 ? 1.758 7.707 -5.059 1 98.62 89 ASN A O 1
ATOM 683 N N . ALA A 1 90 ? 0.185 8.094 -3.518 1 98.69 90 ALA A N 1
ATOM 684 C CA . ALA A 1 90 ? 0.62 9.469 -3.301 1 98.69 90 ALA A CA 1
ATOM 685 C C . ALA A 1 90 ? 2.057 9.516 -2.789 1 98.69 90 ALA A C 1
ATOM 687 O O . ALA A 1 90 ? 2.844 10.375 -3.205 1 98.69 90 ALA A O 1
ATOM 688 N N . MET A 1 91 ? 2.426 8.602 -1.895 1 98.38 91 MET A N 1
ATOM 689 C CA . MET A 1 91 ? 3.783 8.594 -1.357 1 98.38 91 MET A CA 1
ATOM 690 C C . MET A 1 91 ? 4.785 8.148 -2.42 1 98.38 91 MET A C 1
ATOM 692 O O . MET A 1 91 ? 5.906 8.648 -2.471 1 98.38 91 MET A O 1
ATOM 696 N N . ALA A 1 92 ? 4.371 7.223 -3.258 1 98.06 92 ALA A N 1
ATOM 697 C CA . ALA A 1 92 ? 5.246 6.805 -4.352 1 98.06 92 ALA A CA 1
ATOM 698 C C . ALA A 1 92 ? 5.562 7.977 -5.273 1 98.06 92 ALA A C 1
ATOM 700 O O . ALA A 1 92 ? 6.73 8.25 -5.566 1 98.06 92 ALA A O 1
ATOM 701 N N . TRP A 1 93 ? 4.543 8.688 -5.68 1 98.56 93 TRP A N 1
ATOM 702 C CA . TRP A 1 93 ? 4.754 9.836 -6.559 1 98.56 93 TRP A CA 1
ATOM 703 C C . TRP A 1 93 ? 5.566 10.922 -5.855 1 98.56 93 TRP A C 1
ATOM 705 O O . TRP A 1 93 ? 6.449 11.531 -6.465 1 98.56 93 TRP A O 1
ATOM 715 N N . THR A 1 94 ? 5.258 11.164 -4.594 1 98.31 94 THR A N 1
ATOM 716 C CA . THR A 1 94 ? 5.973 12.195 -3.842 1 98.31 94 THR A CA 1
ATOM 717 C C . THR A 1 94 ? 7.461 11.867 -3.771 1 98.31 94 THR A C 1
ATOM 719 O O . THR A 1 94 ? 8.305 12.75 -3.959 1 98.31 94 THR A O 1
ATOM 722 N N . SER A 1 95 ? 7.777 10.609 -3.527 1 97.38 95 SER A N 1
ATOM 723 C CA . SER A 1 95 ? 9.172 10.195 -3.432 1 97.38 95 SER A CA 1
ATOM 724 C C . SER A 1 95 ? 9.891 10.367 -4.766 1 97.38 95 SER A C 1
ATOM 726 O O . SER A 1 95 ? 11.102 10.594 -4.801 1 97.38 95 SER A O 1
ATOM 728 N N . ARG A 1 96 ? 9.18 10.312 -5.879 1 97.19 96 ARG A N 1
ATOM 729 C CA . ARG A 1 96 ? 9.758 10.453 -7.211 1 97.19 96 ARG A CA 1
ATOM 730 C C . ARG A 1 96 ? 9.852 11.922 -7.613 1 97.19 96 ARG A C 1
ATOM 732 O O . ARG A 1 96 ? 10.633 12.281 -8.492 1 97.19 96 ARG A O 1
ATOM 739 N N . ALA A 1 97 ? 9.039 12.727 -6.969 1 97.38 97 ALA A N 1
ATOM 740 C CA . ALA A 1 97 ? 8.875 14.125 -7.363 1 97.38 97 ALA A CA 1
ATOM 741 C C . ALA A 1 97 ? 9.969 14.992 -6.75 1 97.38 97 ALA A C 1
ATOM 743 O O . ALA A 1 97 ? 10 16.203 -6.965 1 97.38 97 ALA A O 1
ATOM 744 N N . THR A 1 98 ? 10.859 14.477 -6 1 95.44 98 THR A N 1
ATOM 745 C CA . THR A 1 98 ? 11.938 15.203 -5.34 1 95.44 98 THR A CA 1
ATOM 746 C C . THR A 1 98 ? 13.297 14.6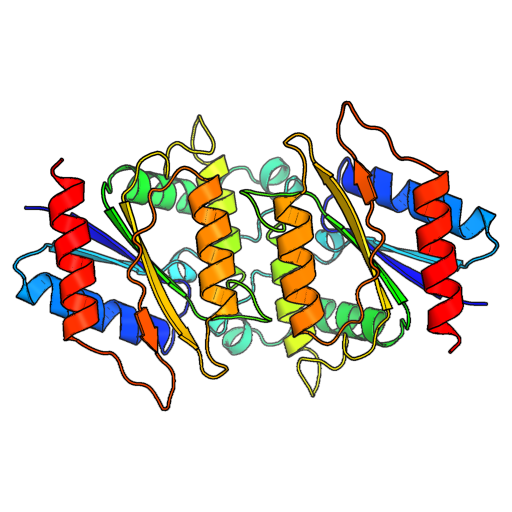56 -5.754 1 95.44 98 THR A C 1
ATOM 748 O O . THR A 1 98 ? 13.383 13.586 -6.359 1 95.44 98 THR A O 1
ATOM 751 N N . LYS A 1 99 ? 14.383 15.406 -5.531 1 93.56 99 LYS A N 1
ATOM 752 C CA . LYS A 1 99 ? 15.727 14.961 -5.887 1 93.56 99 LYS A CA 1
ATOM 753 C C . LYS A 1 99 ? 16.109 13.688 -5.137 1 93.56 99 LYS A C 1
ATOM 755 O O . LYS A 1 99 ? 16.578 12.727 -5.738 1 93.56 99 LYS A O 1
ATOM 760 N N . ASN A 1 100 ? 15.875 13.719 -3.859 1 94.75 100 ASN A N 1
ATOM 761 C CA . ASN A 1 100 ? 16 12.531 -3.025 1 94.75 100 ASN A CA 1
ATOM 762 C C . ASN A 1 100 ? 14.625 12.008 -2.6 1 94.75 100 ASN A C 1
ATOM 764 O O . ASN A 1 100 ? 13.758 12.781 -2.203 1 94.75 100 ASN A O 1
ATOM 768 N N . TRP A 1 101 ? 14.484 10.703 -2.674 1 92.19 101 TRP A N 1
ATOM 769 C CA . TRP A 1 101 ? 13.195 10.078 -2.441 1 92.19 101 TRP A CA 1
ATOM 770 C C . TRP A 1 101 ? 12.703 10.344 -1.02 1 92.19 101 TRP A C 1
ATOM 772 O O . TRP A 1 101 ? 11.523 10.172 -0.72 1 92.19 101 TRP A O 1
ATOM 782 N N . ARG A 1 102 ? 13.586 10.82 -0.064 1 95.44 102 ARG A N 1
ATOM 783 C CA . ARG A 1 102 ? 13.188 11.039 1.322 1 95.44 102 ARG A CA 1
ATOM 784 C C . ARG A 1 102 ? 12.977 12.523 1.603 1 95.44 102 ARG A C 1
ATOM 786 O O . ARG A 1 102 ? 12.578 12.906 2.705 1 95.44 102 ARG A O 1
ATOM 793 N N . ASP A 1 103 ? 13.172 13.391 0.653 1 96.19 103 ASP A N 1
ATOM 794 C CA . ASP A 1 103 ? 13.195 14.836 0.859 1 96.19 103 ASP A CA 1
ATOM 795 C C . ASP A 1 103 ? 11.922 15.32 1.546 1 96.19 103 ASP A C 1
ATOM 797 O O . ASP A 1 103 ? 11.977 16.172 2.436 1 96.19 103 ASP A O 1
ATOM 801 N N . ALA A 1 104 ? 10.82 14.75 1.191 1 96.69 104 ALA A N 1
ATOM 802 C CA . ALA A 1 104 ? 9.539 15.234 1.694 1 96.69 104 ALA A CA 1
ATOM 803 C C . ALA A 1 104 ? 9.266 14.703 3.098 1 96.69 104 ALA A C 1
ATOM 805 O O . ALA A 1 104 ? 8.375 15.203 3.791 1 96.69 104 ALA A O 1
ATOM 806 N N . PHE A 1 105 ? 10.07 13.75 3.629 1 97.75 105 PHE A N 1
ATOM 807 C CA . PHE A 1 105 ? 9.609 13.008 4.801 1 97.75 105 PHE A CA 1
ATOM 808 C C . PHE A 1 105 ? 10.695 12.953 5.867 1 97.75 105 PHE A C 1
ATOM 810 O O . PHE A 1 105 ? 10.398 12.805 7.055 1 97.75 105 PHE A O 1
ATOM 817 N N . ASN A 1 106 ? 11.93 13.078 5.395 1 96.94 106 ASN A N 1
ATOM 818 C CA . ASN A 1 106 ? 13.062 12.883 6.293 1 96.94 106 ASN A CA 1
ATOM 819 C C . ASN A 1 106 ? 13.031 13.875 7.457 1 96.94 106 ASN A C 1
ATOM 821 O O . ASN A 1 106 ? 12.875 15.078 7.246 1 96.94 106 ASN A O 1
ATOM 825 N N . GLU A 1 107 ? 13.07 13.32 8.672 1 96.5 107 GLU A N 1
ATOM 826 C CA . GLU A 1 107 ? 13.18 14.062 9.922 1 96.5 107 GLU A CA 1
ATOM 827 C C . GLU A 1 107 ? 11.883 14.797 10.25 1 96.5 107 GLU A C 1
ATOM 829 O O . GLU A 1 107 ? 11.82 15.547 11.219 1 96.5 107 GLU A O 1
ATOM 834 N N . LYS A 1 108 ? 10.867 14.562 9.445 1 97.5 108 LYS A N 1
ATOM 835 C CA . LYS A 1 108 ? 9.57 15.141 9.766 1 97.5 108 LYS A CA 1
ATOM 836 C C . LYS A 1 108 ? 8.945 14.453 10.984 1 97.5 108 LYS A C 1
ATOM 838 O O . LYS A 1 108 ? 9.266 13.305 11.289 1 97.5 108 LYS A O 1
ATOM 843 N N . ILE A 1 109 ? 8.102 15.188 11.711 1 98.25 109 ILE A N 1
ATOM 844 C CA . ILE A 1 109 ? 7.352 14.648 12.844 1 98.25 109 ILE A CA 1
ATOM 845 C C . ILE A 1 109 ? 5.938 14.289 12.391 1 98.25 109 ILE A C 1
ATOM 847 O O . ILE A 1 109 ? 5.195 15.141 11.906 1 98.25 109 ILE A O 1
ATOM 851 N N . VAL A 1 110 ? 5.574 12.992 12.617 1 98.69 110 VAL A N 1
ATOM 852 C CA . VAL A 1 110 ? 4.359 12.508 11.977 1 98.69 110 VAL A CA 1
ATOM 853 C C . VAL A 1 110 ? 3.469 11.82 13.008 1 98.69 110 VAL A C 1
ATOM 855 O O . VAL A 1 110 ? 3.949 11.016 13.812 1 98.69 110 VAL A O 1
ATOM 858 N N . GLY A 1 111 ? 2.238 12.203 13.078 1 98.81 111 GLY A N 1
ATOM 859 C CA . GLY A 1 111 ? 1.204 11.445 13.766 1 98.81 111 GLY A CA 1
ATOM 860 C C . GLY A 1 111 ? 0.386 10.57 12.836 1 98.81 111 GLY A C 1
ATOM 861 O O . GLY A 1 111 ? 0.214 10.898 11.664 1 98.81 111 GLY A O 1
ATOM 862 N N . LEU A 1 112 ? -0.153 9.461 13.352 1 98.88 112 LEU A N 1
ATOM 863 C CA . LEU A 1 112 ? -0.979 8.539 12.57 1 98.88 112 LEU A CA 1
ATOM 864 C C . LEU A 1 112 ? -2.391 8.461 13.141 1 98.88 112 LEU A C 1
ATOM 866 O O . LEU A 1 112 ? -2.568 8.414 14.359 1 98.88 112 LEU A O 1
ATOM 870 N N . ALA A 1 113 ? -3.332 8.492 12.281 1 98.81 113 ALA A N 1
ATOM 871 C CA . ALA A 1 113 ? -4.734 8.422 12.68 1 98.81 113 ALA A CA 1
ATOM 872 C C . ALA A 1 113 ? -5.547 7.594 11.688 1 98.81 113 ALA A C 1
ATOM 874 O O . ALA A 1 113 ? -5.25 7.59 10.492 1 98.81 113 ALA A O 1
ATOM 875 N N . THR A 1 114 ? -6.586 6.891 12.234 1 98.75 114 THR A N 1
ATOM 876 C CA . THR A 1 114 ? -7.434 6.09 11.359 1 98.75 114 THR A CA 1
ATOM 877 C C . THR A 1 114 ? -8.852 5.988 11.922 1 98.75 114 THR A C 1
ATOM 879 O O . THR A 1 114 ? -9.039 5.945 13.141 1 98.75 114 THR A O 1
ATOM 882 N N . HIS A 1 115 ? -9.797 6.09 11.031 1 98.44 115 HIS A N 1
ATOM 883 C CA . HIS A 1 115 ? -11.109 5.5 11.258 1 98.44 115 HIS A CA 1
ATOM 884 C C . HIS A 1 115 ? -11.312 4.254 10.398 1 98.44 115 HIS A C 1
ATOM 886 O O . HIS A 1 115 ? -11.266 4.328 9.172 1 98.44 115 HIS A O 1
ATOM 892 N N . SER A 1 116 ? -11.438 3.168 11.062 1 96.19 116 SER A N 1
ATOM 893 C CA . SER A 1 116 ? -11.586 1.908 10.336 1 96.19 116 SER A CA 1
ATOM 894 C C . SER A 1 116 ? -12.602 0.998 11.016 1 96.19 116 SER A C 1
ATOM 896 O O . SER A 1 116 ? -12.414 0.59 12.164 1 96.19 116 SER A O 1
ATOM 898 N N . GLY A 1 117 ? -13.664 0.588 10.344 1 89.06 117 GLY A N 1
ATOM 899 C CA . GLY A 1 117 ? -14.695 -0.279 10.883 1 89.06 117 GLY A CA 1
ATOM 900 C C . GLY A 1 117 ? -14.148 -1.598 11.406 1 89.06 117 GLY A C 1
ATOM 901 O O . GLY A 1 117 ? -14.633 -2.119 12.414 1 89.06 117 GLY A O 1
ATOM 902 N N . GLY A 1 118 ? -13.203 -2.258 10.781 1 83.12 118 GLY A N 1
ATOM 903 C CA . GLY A 1 118 ? -12.641 -3.549 11.148 1 83.12 118 GLY A CA 1
ATOM 904 C C . GLY A 1 118 ? -11.539 -3.447 12.18 1 83.12 118 GLY A C 1
ATOM 905 O O . GLY A 1 118 ? -10.93 -4.453 12.547 1 83.12 118 GLY A O 1
ATOM 906 N N . GLY A 1 119 ? -11.32 -2.287 12.836 1 87.25 119 GLY A N 1
ATOM 907 C CA . GLY A 1 119 ? -10.328 -2.113 13.883 1 87.25 119 GLY A CA 1
ATOM 908 C C . GLY A 1 119 ? -9.242 -1.123 13.516 1 87.25 119 GLY A C 1
ATOM 909 O O . GLY A 1 119 ? -8.969 -0.185 14.266 1 87.25 119 GLY A O 1
ATOM 910 N N . GLY A 1 120 ? -8.406 -1.27 12.375 1 95.75 120 GLY A N 1
ATOM 911 C CA . GLY A 1 120 ? -7.492 -0.257 11.867 1 95.75 120 GLY A CA 1
ATOM 912 C C . GLY A 1 120 ? -6.062 -0.451 12.344 1 95.75 120 GLY A C 1
ATOM 913 O O . GLY A 1 120 ? -5.148 0.233 11.875 1 95.75 120 GLY A O 1
ATOM 914 N N . VAL A 1 121 ? -5.832 -1.44 13.32 1 95.88 121 VAL A N 1
ATOM 915 C CA . VAL A 1 121 ? -4.523 -1.618 13.945 1 95.88 121 VAL A CA 1
ATOM 916 C C . VAL A 1 121 ? -3.498 -2.023 12.883 1 95.88 121 VAL A C 1
ATOM 918 O O . VAL A 1 121 ? -2.385 -1.491 12.852 1 95.88 121 VAL A O 1
ATOM 921 N N . LYS A 1 122 ? -3.848 -2.93 11.961 1 95.12 122 LYS A N 1
ATOM 922 C CA . LYS A 1 122 ? -2.934 -3.369 10.914 1 95.12 122 LYS A CA 1
ATOM 923 C C . LYS A 1 122 ? -2.604 -2.227 9.953 1 95.12 122 LYS A C 1
ATOM 925 O O . LYS A 1 122 ? -1.461 -2.09 9.516 1 95.12 122 LYS A O 1
ATOM 930 N N . GLY A 1 123 ? -3.643 -1.4 9.656 1 96.19 123 GLY A N 1
ATOM 931 C CA . GLY A 1 123 ? -3.424 -0.229 8.82 1 96.19 123 GLY A CA 1
ATOM 932 C C . GLY A 1 123 ? -2.447 0.761 9.422 1 96.19 123 GLY A C 1
ATOM 933 O O . GLY A 1 123 ? -1.557 1.263 8.734 1 96.19 123 GLY A O 1
ATOM 934 N N . LEU A 1 124 ? -2.594 1.003 10.727 1 97.62 124 LEU A N 1
ATOM 935 C CA . LEU A 1 124 ? -1.69 1.906 11.438 1 97.62 124 LEU A CA 1
ATOM 936 C C . LEU A 1 124 ? -0.268 1.356 11.445 1 97.62 124 LEU A C 1
ATOM 938 O O . LEU A 1 124 ? 0.692 2.105 11.25 1 97.62 124 LEU A O 1
ATOM 942 N N . GLN A 1 125 ? -0.171 0.108 11.625 1 95.88 125 GLN A N 1
ATOM 943 C CA . GLN A 1 125 ? 1.152 -0.507 11.625 1 95.88 125 GLN A CA 1
ATOM 944 C C . GLN A 1 125 ? 1.816 -0.397 10.258 1 95.88 125 GLN A C 1
ATOM 946 O O . GLN A 1 125 ? 3.008 -0.095 10.164 1 95.88 125 GLN A O 1
ATOM 951 N N . ALA A 1 126 ? 1.063 -0.683 9.234 1 96.44 126 ALA A N 1
ATOM 952 C CA . ALA A 1 126 ? 1.593 -0.566 7.883 1 96.44 126 ALA A CA 1
ATOM 953 C C . ALA A 1 126 ? 2.041 0.863 7.59 1 96.44 126 ALA A C 1
ATOM 955 O O . ALA A 1 126 ? 3.1 1.079 6.996 1 96.44 126 ALA A O 1
ATOM 956 N N . MET A 1 127 ? 1.264 1.81 8.031 1 97.94 127 MET A N 1
ATOM 957 C CA . MET A 1 127 ? 1.633 3.209 7.832 1 97.94 127 MET A CA 1
ATOM 958 C C . MET A 1 127 ? 2.902 3.553 8.609 1 97.94 127 MET A C 1
ATOM 960 O O . MET A 1 127 ? 3.758 4.285 8.109 1 97.94 127 MET A O 1
ATOM 964 N N . ARG A 1 128 ? 3.027 3.037 9.797 1 97.75 128 ARG A N 1
ATOM 965 C CA . ARG A 1 128 ? 4.219 3.277 10.609 1 97.75 128 ARG A CA 1
ATOM 966 C C . ARG A 1 128 ? 5.473 2.777 9.898 1 97.75 128 ARG A C 1
ATOM 968 O O . ARG A 1 128 ? 6.48 3.48 9.836 1 97.75 128 ARG A O 1
ATOM 975 N N . ILE A 1 129 ? 5.398 1.633 9.32 1 96 129 ILE A N 1
ATOM 97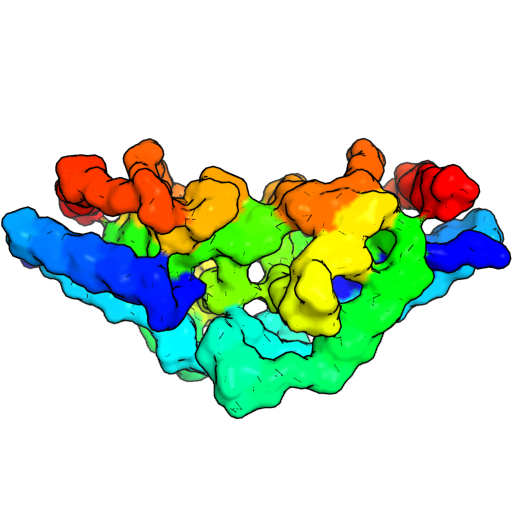6 C CA . ILE A 1 129 ? 6.527 1.042 8.609 1 96 129 ILE A CA 1
ATOM 977 C C . ILE A 1 129 ? 6.906 1.918 7.418 1 96 129 ILE A C 1
ATOM 979 O O . ILE A 1 129 ? 8.078 2.246 7.227 1 96 129 ILE A O 1
ATOM 983 N N . MET A 1 130 ? 5.945 2.332 6.668 1 97.69 130 MET A N 1
ATOM 984 C CA . MET A 1 130 ? 6.191 3.127 5.469 1 97.69 130 MET A CA 1
ATOM 985 C C . MET A 1 130 ? 6.852 4.457 5.824 1 97.69 130 MET A C 1
ATOM 987 O O . MET A 1 130 ? 7.902 4.797 5.277 1 97.69 130 MET A O 1
ATOM 991 N N . PHE A 1 131 ? 6.301 5.145 6.789 1 98.38 131 PHE A N 1
ATOM 992 C CA . PHE A 1 131 ? 6.781 6.496 7.055 1 98.38 131 PHE A CA 1
ATOM 993 C C . PHE A 1 131 ? 8.094 6.457 7.828 1 98.38 131 PHE A C 1
ATOM 995 O O . PHE A 1 131 ? 8.938 7.34 7.664 1 98.38 131 PHE A O 1
ATOM 1002 N N . GLN A 1 132 ? 8.289 5.426 8.633 1 96.94 132 GLN A N 1
ATOM 1003 C CA . GLN A 1 132 ? 9.602 5.242 9.227 1 96.94 132 GLN A CA 1
ATOM 1004 C C . GLN A 1 132 ? 10.664 5.004 8.156 1 96.94 132 GLN A C 1
ATOM 1006 O O . GLN A 1 132 ? 11.758 5.566 8.219 1 96.94 132 GLN A O 1
ATOM 1011 N N . HIS A 1 133 ? 10.32 4.191 7.23 1 96.88 133 HIS A N 1
ATOM 1012 C CA . HIS A 1 133 ? 11.242 3.93 6.129 1 96.88 133 HIS A CA 1
ATOM 1013 C C . HIS A 1 133 ? 11.562 5.211 5.363 1 96.88 133 HIS A C 1
ATOM 1015 O O . HIS A 1 133 ? 12.703 5.406 4.93 1 96.88 133 HIS A O 1
ATOM 1021 N N . LEU A 1 134 ? 10.617 6.082 5.254 1 97.19 134 LEU A N 1
ATOM 1022 C CA . LEU A 1 134 ? 10.766 7.34 4.527 1 97.19 134 LEU A CA 1
ATOM 1023 C C . LEU A 1 134 ? 11.531 8.359 5.363 1 97.19 134 LEU A C 1
ATOM 1025 O O . LEU A 1 134 ? 11.82 9.461 4.891 1 97.19 134 LEU A O 1
ATOM 1029 N N . GLY A 1 135 ? 11.836 8.031 6.656 1 97.56 135 GLY A N 1
ATOM 1030 C CA . GLY A 1 135 ? 12.719 8.852 7.469 1 97.56 135 GLY A CA 1
ATOM 1031 C C . GLY A 1 135 ? 11.977 9.727 8.461 1 97.56 135 GLY A C 1
ATOM 1032 O O . GLY A 1 135 ? 12.586 10.57 9.117 1 97.56 135 GLY A O 1
ATOM 1033 N N . ALA A 1 136 ? 10.68 9.492 8.586 1 98.12 136 ALA A N 1
ATOM 1034 C CA . ALA A 1 136 ? 9.875 10.312 9.5 1 98.12 136 ALA A CA 1
ATOM 1035 C C . ALA A 1 136 ? 10.031 9.836 10.938 1 98.12 136 ALA A C 1
ATOM 1037 O O . ALA A 1 136 ? 10.289 8.656 11.188 1 98.12 136 ALA A O 1
ATOM 1038 N N . ASN A 1 137 ? 9.953 10.742 11.875 1 98.12 137 ASN A N 1
ATOM 1039 C CA . ASN A 1 137 ? 9.805 10.445 13.297 1 98.12 137 ASN A CA 1
ATOM 1040 C C . ASN A 1 137 ? 8.336 10.312 13.688 1 98.12 137 ASN A C 1
ATOM 1042 O O . ASN A 1 137 ? 7.621 11.32 13.781 1 98.12 137 ASN A O 1
ATOM 1046 N N . ILE A 1 138 ? 7.945 9.086 13.977 1 98.44 138 ILE A N 1
ATOM 1047 C CA . ILE A 1 138 ? 6.531 8.812 14.211 1 98.44 138 ILE A CA 1
ATOM 1048 C C . ILE A 1 138 ? 6.23 8.906 15.703 1 98.44 138 ILE A C 1
ATOM 1050 O O . ILE A 1 138 ? 6.898 8.266 16.516 1 98.44 138 ILE A O 1
ATOM 1054 N N . LEU A 1 139 ? 5.281 9.648 16.016 1 98.5 139 LEU A N 1
ATOM 1055 C CA . LEU A 1 139 ? 4.859 9.75 17.406 1 98.5 139 LEU A CA 1
ATOM 1056 C C . LEU A 1 139 ? 4.344 8.414 17.922 1 98.5 139 LEU A C 1
ATOM 1058 O O . LEU A 1 139 ? 3.738 7.648 17.156 1 98.5 139 LEU A O 1
ATOM 1062 N N . ALA A 1 140 ? 4.543 8.203 19.219 1 96.44 140 ALA A N 1
ATOM 1063 C CA . ALA A 1 140 ? 4.02 7 19.859 1 96.44 140 ALA A CA 1
ATOM 1064 C C . ALA A 1 140 ? 2.494 7.016 19.891 1 96.44 140 ALA A C 1
ATOM 1066 O O . ALA A 1 140 ? 1.848 6 19.625 1 96.44 140 ALA A O 1
ATOM 1067 N N . ARG A 1 141 ? 1.975 8.148 20.219 1 96.38 141 ARG A N 1
ATOM 1068 C CA . ARG A 1 141 ? 0.524 8.281 20.281 1 96.38 141 ARG A CA 1
ATOM 1069 C C . ARG A 1 141 ? -0.106 8.211 18.906 1 96.38 141 ARG A C 1
ATOM 1071 O O . ARG A 1 141 ? 0.371 8.859 17.969 1 96.38 141 ARG A O 1
ATOM 1078 N N . GLU A 1 142 ? -1.062 7.406 18.766 1 97.88 142 GLU A N 1
ATOM 1079 C CA . GLU A 1 142 ? -1.831 7.281 17.531 1 97.88 142 GLU A CA 1
ATOM 1080 C C . GLU A 1 142 ? -3.328 7.402 17.797 1 97.88 142 GLU A C 1
ATOM 1082 O O . GLU A 1 142 ? -3.768 7.309 18.953 1 97.88 142 GLU A O 1
ATOM 1087 N N . ILE A 1 143 ? -4.059 7.695 16.844 1 98.62 143 ILE A N 1
ATOM 1088 C CA . ILE A 1 143 ? -5.508 7.82 16.938 1 98.62 143 ILE A CA 1
ATOM 1089 C C . ILE A 1 143 ? -6.18 6.676 16.188 1 98.62 143 ILE A C 1
ATOM 1091 O O . ILE A 1 143 ? -5.965 6.516 14.977 1 98.62 143 ILE A O 1
ATOM 1095 N N . LEU A 1 144 ? -6.906 5.887 16.859 1 98.38 144 LEU A N 1
ATOM 1096 C CA . LEU A 1 144 ? -7.688 4.801 16.266 1 98.38 144 LEU A CA 1
ATOM 1097 C C . LEU A 1 144 ? -9.164 4.953 16.609 1 98.38 144 LEU A C 1
ATOM 1099 O O . LEU A 1 144 ? -9.539 4.953 17.781 1 98.38 144 LEU A O 1
ATOM 1103 N N . THR A 1 145 ? -9.953 5.188 15.609 1 98.19 145 THR A N 1
ATOM 1104 C CA . THR A 1 145 ? -11.398 5.242 15.805 1 98.19 145 THR A CA 1
ATOM 1105 C C . THR A 1 145 ? -12.102 4.184 14.961 1 98.19 145 THR A C 1
ATOM 1107 O O . THR A 1 145 ? -11.594 3.783 13.914 1 98.19 145 THR A O 1
ATOM 1110 N N . THR A 1 146 ? -13.211 3.703 15.477 1 97.25 146 THR A N 1
ATOM 1111 C CA . THR A 1 146 ? -14.156 2.832 14.789 1 97.25 146 THR A CA 1
ATOM 1112 C C . THR A 1 146 ? -15.586 3.34 14.961 1 97.25 146 THR A C 1
ATOM 1114 O O . THR A 1 146 ? -15.805 4.398 15.547 1 97.25 146 THR A O 1
ATOM 1117 N N . TYR A 1 147 ? -16.531 2.584 14.391 1 95.81 147 TYR A N 1
ATOM 1118 C CA . TYR A 1 147 ? -17.938 2.965 14.586 1 95.81 147 TYR A CA 1
ATOM 1119 C C . TYR A 1 147 ? -18.312 2.887 16.062 1 95.81 147 TYR A C 1
ATOM 1121 O O . TYR A 1 147 ? -19.156 3.66 16.531 1 95.81 147 TYR A O 1
ATOM 1129 N N . ASP A 1 148 ? -17.656 2.047 16.828 1 95.38 148 ASP A N 1
ATOM 1130 C CA . ASP A 1 148 ? -17.969 1.834 18.234 1 95.38 148 ASP A CA 1
ATOM 1131 C C . ASP A 1 148 ? -16.969 2.566 19.141 1 95.38 148 ASP A C 1
ATOM 1133 O O . ASP A 1 148 ? -17.141 2.607 20.359 1 95.38 148 ASP A O 1
ATOM 1137 N N . LYS A 1 149 ? -15.945 3.043 18.594 1 96.25 149 LYS A N 1
ATOM 1138 C CA . LYS A 1 149 ? -14.906 3.752 19.344 1 96.25 149 LYS A CA 1
ATOM 1139 C C . LYS A 1 149 ? -14.695 5.16 18.781 1 96.25 149 LYS A C 1
ATOM 1141 O O . LYS A 1 149 ? -13.836 5.375 17.922 1 96.25 149 LYS A O 1
ATOM 1146 N N . PRO A 1 150 ? -15.453 6.082 19.344 1 96.62 150 PRO A N 1
ATOM 1147 C CA . PRO A 1 150 ? -15.32 7.453 18.844 1 96.62 150 PRO A CA 1
ATOM 1148 C C . PRO A 1 150 ? -13.984 8.094 19.203 1 96.62 150 PRO A C 1
ATOM 1150 O O . PRO A 1 150 ? -13.258 7.566 20.047 1 96.62 150 PRO A O 1
ATOM 1153 N N . LEU A 1 151 ? -13.695 9.188 18.594 1 98.38 151 LEU A N 1
ATOM 1154 C CA . LEU A 1 151 ? -12.453 9.922 18.828 1 98.38 151 LEU A CA 1
ATOM 1155 C C . LEU A 1 151 ? -12.336 10.352 20.281 1 98.38 151 LEU A C 1
ATOM 1157 O O . LEU A 1 151 ? -13.281 10.922 20.844 1 98.38 151 LEU A O 1
ATOM 1161 N N . ASN A 1 152 ? -11.25 10 20.875 1 98.19 152 ASN A N 1
ATOM 1162 C CA . ASN A 1 152 ? -10.875 10.594 22.156 1 98.19 152 ASN A CA 1
ATOM 1163 C C . ASN A 1 152 ? -10.195 11.945 21.969 1 98.19 152 ASN A C 1
ATOM 1165 O O . ASN A 1 152 ? -9.016 12.008 21.609 1 98.19 152 ASN A O 1
ATOM 1169 N N . GLU A 1 153 ? -10.922 12.945 22.266 1 98.25 153 GLU A N 1
ATOM 1170 C CA . GLU A 1 153 ? -10.43 14.289 21.969 1 98.25 153 GLU A CA 1
ATOM 1171 C C . GLU A 1 153 ? -9.188 14.617 22.781 1 98.25 153 GLU A C 1
ATOM 1173 O O . GLU A 1 153 ? -8.297 15.336 22.312 1 98.25 153 GLU A O 1
ATOM 1178 N N . GLU A 1 154 ? -9.094 14.133 23.938 1 97.75 154 GLU A N 1
ATOM 1179 C CA . GLU A 1 154 ? -7.91 14.367 24.75 1 97.75 154 GLU A CA 1
ATOM 1180 C C . GLU A 1 154 ? -6.668 13.742 24.125 1 97.75 154 GLU A C 1
ATOM 1182 O O . GLU A 1 154 ? -5.598 14.359 24.109 1 97.75 154 GLU A O 1
ATOM 1187 N N . SER A 1 155 ? -6.84 12.57 23.625 1 98 155 SER A N 1
ATOM 1188 C CA . SER A 1 155 ? -5.738 11.914 22.922 1 98 155 SER A CA 1
ATOM 1189 C C . SER A 1 155 ? -5.328 12.688 21.688 1 98 155 SER A C 1
ATOM 1191 O O . SER A 1 155 ? -4.137 12.828 21.406 1 98 155 SER A O 1
ATOM 1193 N N . ALA A 1 156 ? -6.297 13.133 20.984 1 98.62 156 ALA A N 1
ATOM 1194 C CA . ALA A 1 156 ? -6.035 13.914 19.781 1 98.62 156 ALA A CA 1
ATOM 1195 C C . ALA A 1 156 ? -5.285 15.203 20.125 1 98.62 156 ALA A C 1
ATOM 1197 O O . ALA A 1 156 ? -4.309 15.547 19.453 1 98.62 156 ALA A O 1
ATOM 1198 N N . ILE A 1 157 ? -5.738 15.898 21.125 1 98.19 157 ILE A N 1
ATOM 1199 C CA . ILE A 1 157 ? -5.102 17.141 21.547 1 98.19 157 ILE A CA 1
ATOM 1200 C C . ILE A 1 157 ? -3.67 16.844 22 1 98.19 157 ILE A C 1
ATOM 1202 O O . ILE A 1 157 ? -2.75 17.609 21.688 1 98.19 157 ILE A O 1
ATOM 1206 N N . GLY A 1 158 ? -3.496 15.742 22.719 1 98 158 GLY A N 1
ATOM 1207 C CA . GLY A 1 158 ? -2.158 15.328 23.109 1 98 158 GLY A CA 1
ATOM 1208 C C . GLY A 1 158 ? -1.227 15.125 21.938 1 98 158 GLY A C 1
ATOM 1209 O O . GLY A 1 158 ? -0.071 15.555 21.969 1 98 158 GLY A O 1
ATOM 1210 N N . MET A 1 159 ? -1.716 14.477 20.906 1 98.31 159 MET A N 1
ATOM 1211 C CA . MET A 1 159 ? -0.918 14.266 19.703 1 98.31 159 MET A CA 1
ATOM 1212 C C . MET A 1 159 ? -0.574 15.594 19.047 1 98.31 159 MET A C 1
ATOM 1214 O O . MET A 1 159 ? 0.574 15.82 18.656 1 98.31 159 MET A O 1
ATOM 1218 N N . ILE A 1 160 ? -1.54 16.469 18.922 1 97.69 160 ILE A N 1
ATOM 1219 C CA . ILE A 1 160 ? -1.364 17.766 18.281 1 97.69 160 ILE A CA 1
ATOM 1220 C C . ILE A 1 160 ? -0.331 18.578 19.047 1 97.69 160 ILE A C 1
ATOM 1222 O O . ILE A 1 160 ? 0.578 19.172 18.453 1 97.69 160 ILE A O 1
ATOM 1226 N N . ASN A 1 161 ? -0.42 18.562 20.312 1 96.88 161 ASN A N 1
ATOM 1227 C CA . ASN A 1 161 ? 0.527 19.297 21.141 1 96.88 161 ASN A CA 1
ATOM 1228 C C . ASN A 1 161 ? 1.947 18.766 20.984 1 96.88 161 ASN A C 1
ATOM 1230 O O . ASN A 1 161 ? 2.908 19.547 20.953 1 96.88 161 ASN A O 1
ATOM 1234 N N . SER A 1 162 ? 2.043 17.5 20.906 1 97.25 162 SER A N 1
ATOM 1235 C CA . SER A 1 162 ? 3.352 16.891 20.688 1 97.25 162 SER A CA 1
ATOM 1236 C C . SER A 1 162 ? 3.932 17.297 19.344 1 97.25 162 SER A C 1
ATOM 1238 O O . SER A 1 162 ? 5.125 17.578 19.234 1 97.25 162 SER A O 1
ATOM 1240 N N . LEU A 1 163 ? 3.1 17.297 18.328 1 97.44 163 LEU A N 1
ATOM 1241 C CA . LEU A 1 163 ? 3.541 17.703 17 1 97.44 163 LEU A CA 1
ATOM 1242 C C . LEU A 1 163 ? 4.043 19.141 17.016 1 97.44 163 LEU A C 1
ATOM 1244 O O . LEU A 1 163 ? 5.102 19.438 16.453 1 97.44 163 LEU A O 1
ATOM 1248 N N . VAL A 1 164 ? 3.305 19.984 17.672 1 94.75 164 VAL A N 1
ATOM 1249 C CA . VAL A 1 164 ? 3.65 21.406 17.734 1 94.75 164 VAL A CA 1
ATOM 1250 C C . VAL A 1 164 ? 4.961 21.578 18.5 1 94.75 164 VAL A C 1
ATOM 1252 O O . VAL A 1 164 ? 5.859 22.297 18.062 1 94.75 164 VAL A O 1
ATOM 1255 N N . LYS A 1 165 ? 5.09 20.922 19.562 1 94.56 165 LYS A N 1
ATOM 1256 C CA . LYS A 1 165 ? 6.277 21.031 20.406 1 94.56 165 LYS A CA 1
ATOM 1257 C C . LYS A 1 165 ? 7.523 20.562 19.672 1 94.56 165 LYS A C 1
ATOM 1259 O O . LYS A 1 165 ? 8.547 21.234 19.656 1 94.56 165 LYS A O 1
ATOM 1264 N N . LEU A 1 166 ? 7.422 19.516 18.969 1 94.44 166 LEU A N 1
ATOM 1265 C CA . LEU A 1 166 ? 8.586 18.875 18.359 1 94.44 166 LEU A CA 1
ATOM 1266 C C . LEU A 1 166 ? 8.93 19.547 17.031 1 94.44 166 LEU A C 1
ATOM 1268 O O . LEU A 1 166 ? 10.07 19.469 16.562 1 94.44 166 LEU A O 1
ATOM 1272 N N . SER A 1 167 ? 7.949 20.141 16.438 1 90.12 167 SER A N 1
ATOM 1273 C CA . SER A 1 167 ? 8.219 20.812 15.18 1 90.12 167 SER A CA 1
ATOM 1274 C C . SER A 1 167 ? 9 22.109 15.406 1 90.12 167 SER A C 1
ATOM 1276 O O . SER A 1 167 ? 9.578 22.672 14.469 1 90.12 167 SER A O 1
ATOM 1278 N N . ARG A 1 168 ? 9.031 22.672 16.562 1 83.38 168 ARG A N 1
ATOM 1279 C CA . ARG A 1 168 ? 9.75 23.891 16.922 1 83.38 168 ARG A CA 1
ATOM 1280 C C . ARG A 1 168 ? 11.18 23.578 17.344 1 83.38 168 ARG A C 1
ATOM 1282 O O . ARG A 1 168 ? 12.008 24.484 17.469 1 83.38 168 ARG A O 1
ATOM 1289 N N . ALA A 1 169 ? 11.391 22.281 17.578 1 75.69 169 ALA A N 1
ATOM 1290 C CA . ALA A 1 169 ? 12.719 21.906 18.031 1 75.69 169 ALA A CA 1
ATOM 1291 C C . ALA A 1 169 ? 13.695 21.797 16.859 1 75.69 169 ALA A C 1
ATOM 1293 O O . ALA A 1 169 ? 13.289 21.516 15.734 1 75.69 169 ALA A O 1
ATOM 1294 N N . MET B 1 1 ? -3.062 -31.312 -13.953 1 61.78 1 MET B N 1
ATOM 1295 C CA . MET B 1 1 ? -1.802 -30.797 -13.438 1 61.78 1 MET B CA 1
ATOM 1296 C C . MET B 1 1 ? -2.037 -29.547 -12.586 1 61.78 1 MET B C 1
ATOM 1298 O O . MET B 1 1 ? -3 -28.812 -12.805 1 61.78 1 MET B O 1
ATOM 1302 N N . SER B 1 2 ? -1.211 -29.453 -11.484 1 78 2 SER B N 1
ATOM 1303 C CA . SER B 1 2 ? -1.418 -28.312 -10.602 1 78 2 SER B CA 1
ATOM 1304 C C . SER B 1 2 ? -1.005 -27.016 -11.273 1 78 2 SER B C 1
ATOM 1306 O O . SER B 1 2 ? -0.043 -26.984 -12.047 1 78 2 SER B O 1
ATOM 1308 N N . LYS B 1 3 ? -1.855 -26.047 -11.328 1 92.5 3 LYS B N 1
ATOM 1309 C CA . LYS B 1 3 ? -1.541 -24.75 -11.914 1 92.5 3 LYS B CA 1
ATOM 1310 C C . LYS B 1 3 ? -1.35 -23.688 -10.836 1 92.5 3 LYS B C 1
ATOM 1312 O O . LYS B 1 3 ? -2.16 -23.578 -9.914 1 92.5 3 LYS B O 1
ATOM 1317 N N . ILE B 1 4 ? -0.153 -23.031 -10.938 1 96.62 4 ILE B N 1
ATOM 1318 C CA . ILE B 1 4 ? 0.062 -21.953 -9.992 1 96.62 4 ILE B CA 1
ATOM 1319 C C . ILE B 1 4 ? 0.107 -20.609 -10.742 1 96.62 4 ILE B C 1
ATOM 1321 O O . ILE B 1 4 ? 0.557 -20.562 -11.891 1 96.62 4 ILE B O 1
ATOM 1325 N N . GLY B 1 5 ? -0.452 -19.578 -10.164 1 98.06 5 GLY B N 1
ATOM 1326 C CA . GLY B 1 5 ? -0.305 -18.234 -10.68 1 98.06 5 GLY B CA 1
ATOM 1327 C C . GLY B 1 5 ? 0.897 -17.5 -10.109 1 98.06 5 GLY B C 1
ATOM 1328 O O . GLY B 1 5 ? 1.273 -17.734 -8.953 1 98.06 5 GLY B O 1
ATOM 1329 N N . ILE B 1 6 ? 1.532 -16.734 -10.938 1 98.75 6 ILE B N 1
ATOM 1330 C CA . ILE B 1 6 ? 2.58 -15.82 -10.5 1 98.75 6 ILE B CA 1
ATOM 1331 C C . ILE B 1 6 ? 2.158 -14.383 -10.789 1 98.75 6 ILE B C 1
ATOM 1333 O O . ILE B 1 6 ? 2.236 -13.922 -11.93 1 98.75 6 ILE B O 1
ATOM 1337 N N . LEU B 1 7 ? 1.659 -13.719 -9.773 1 98.75 7 LEU B N 1
ATOM 1338 C CA . LEU B 1 7 ? 1.242 -12.32 -9.891 1 98.75 7 LEU B CA 1
ATOM 1339 C C . LEU B 1 7 ? 2.428 -11.383 -9.695 1 98.75 7 LEU B C 1
ATOM 1341 O O . LEU B 1 7 ? 3.041 -11.359 -8.633 1 98.75 7 LEU B O 1
ATOM 1345 N N . VAL B 1 8 ? 2.742 -10.617 -10.695 1 98.62 8 VAL B N 1
ATOM 1346 C CA . VAL B 1 8 ? 3.908 -9.734 -10.625 1 98.62 8 VAL B CA 1
ATOM 1347 C C . VAL B 1 8 ? 3.463 -8.281 -10.703 1 98.62 8 VAL B C 1
ATOM 1349 O O . VAL B 1 8 ? 2.605 -7.93 -11.516 1 98.62 8 VAL B O 1
ATOM 1352 N N . ALA B 1 9 ? 3.963 -7.441 -9.797 1 98.06 9 ALA B N 1
ATOM 1353 C CA . ALA B 1 9 ? 3.572 -6.039 -9.703 1 98.06 9 ALA B CA 1
ATOM 1354 C C . ALA B 1 9 ? 4.73 -5.121 -10.078 1 98.06 9 ALA B C 1
ATOM 1356 O O . ALA B 1 9 ? 5.016 -4.145 -9.383 1 98.06 9 ALA B O 1
ATOM 1357 N N . SER B 1 10 ? 5.426 -5.398 -11.156 1 91.38 10 SER B N 1
ATOM 1358 C CA . SER B 1 10 ? 6.531 -4.602 -11.688 1 91.38 10 SER B CA 1
ATOM 1359 C C . SER B 1 10 ? 6.859 -4.996 -13.117 1 91.38 10 SER B C 1
ATOM 1361 O O . SER B 1 10 ? 6.508 -6.09 -13.57 1 91.38 10 SER B O 1
ATOM 1363 N N . SER B 1 11 ? 7.543 -4.152 -13.789 1 87.94 11 SER B N 1
ATOM 1364 C CA . SER B 1 11 ? 7.848 -4.426 -15.188 1 87.94 11 SER B CA 1
ATOM 1365 C C . SER B 1 11 ? 9.344 -4.633 -15.398 1 87.94 11 SER B C 1
ATOM 1367 O O . SER B 1 11 ? 9.805 -4.754 -16.531 1 87.94 11 SER B O 1
ATOM 1369 N N . ASN B 1 12 ? 10.102 -4.695 -14.438 1 91.69 12 ASN B N 1
ATOM 1370 C CA . ASN B 1 12 ? 11.547 -4.801 -14.609 1 91.69 12 ASN B CA 1
ATOM 1371 C C . ASN B 1 12 ? 12.102 -6.066 -13.953 1 91.69 12 ASN B C 1
ATOM 1373 O O . ASN B 1 12 ? 11.812 -7.176 -14.406 1 91.69 12 ASN B O 1
ATOM 1377 N N . ASN B 1 13 ? 12.93 -5.898 -12.914 1 95.5 13 ASN B N 1
ATOM 1378 C CA . ASN B 1 13 ? 13.633 -7.016 -12.297 1 95.5 13 ASN B CA 1
ATOM 1379 C C . ASN B 1 13 ? 12.664 -8.023 -11.688 1 95.5 13 ASN B C 1
ATOM 1381 O O . ASN B 1 13 ? 12.953 -9.219 -11.641 1 95.5 13 ASN B O 1
ATOM 1385 N N . ASN B 1 14 ? 11.562 -7.574 -11.273 1 98.38 14 ASN B N 1
ATOM 1386 C CA . ASN B 1 14 ? 10.609 -8.508 -10.68 1 98.38 14 ASN B CA 1
ATOM 1387 C C . ASN B 1 14 ? 9.844 -9.273 -11.75 1 98.38 14 ASN B C 1
ATOM 1389 O O . ASN B 1 14 ? 9.398 -10.398 -11.516 1 98.38 14 ASN B O 1
ATOM 1393 N N . GLN B 1 15 ? 9.672 -8.656 -12.945 1 97.44 15 GLN B N 1
ATOM 1394 C CA . GLN B 1 15 ? 9.156 -9.43 -14.07 1 97.44 15 GLN B CA 1
ATOM 1395 C C . GLN B 1 15 ? 10.125 -10.539 -14.469 1 97.44 15 GLN B C 1
ATOM 1397 O O . GLN B 1 15 ? 9.711 -11.672 -14.734 1 97.44 15 GLN B O 1
ATOM 1402 N N . LYS B 1 16 ? 11.391 -10.242 -14.492 1 97.75 16 LYS B N 1
ATOM 1403 C CA . LYS B 1 16 ? 12.406 -11.258 -14.766 1 97.75 16 LYS B CA 1
ATOM 1404 C C . LYS B 1 16 ? 12.359 -12.375 -13.734 1 97.75 16 LYS B C 1
ATOM 1406 O O . LYS B 1 16 ? 12.461 -13.555 -14.086 1 97.75 16 LYS B O 1
ATOM 1411 N N . LEU B 1 17 ? 12.258 -12.008 -12.445 1 98.62 17 LEU B N 1
ATOM 1412 C CA . LEU B 1 17 ? 12.156 -12.984 -11.367 1 98.62 17 LEU B CA 1
ATOM 1413 C C . LEU B 1 17 ? 10.938 -13.883 -11.555 1 98.62 17 LEU B C 1
ATOM 1415 O O . LEU B 1 17 ? 11.031 -15.102 -11.398 1 98.62 17 LEU B O 1
ATOM 1419 N N . ALA B 1 18 ? 9.828 -13.281 -11.93 1 98.69 18 ALA B N 1
ATOM 1420 C CA . ALA B 1 18 ? 8.594 -14.031 -12.164 1 98.69 18 ALA B CA 1
ATOM 1421 C C . ALA B 1 18 ? 8.773 -15.047 -13.289 1 98.69 18 ALA B C 1
ATOM 1423 O O . ALA B 1 18 ? 8.344 -16.203 -13.172 1 98.69 18 ALA B O 1
ATOM 1424 N N . LEU B 1 19 ? 9.414 -14.633 -14.367 1 98.38 19 LEU B N 1
ATOM 1425 C CA . LEU B 1 19 ? 9.648 -15.516 -15.5 1 98.38 19 LEU B CA 1
ATOM 1426 C C . LEU B 1 19 ? 10.57 -16.656 -15.117 1 98.38 19 LEU B C 1
ATOM 1428 O O . LEU B 1 19 ? 10.367 -17.797 -15.547 1 98.38 19 LEU B O 1
ATOM 1432 N N . LYS B 1 20 ? 11.562 -16.328 -14.305 1 98.69 20 LYS B N 1
ATOM 1433 C CA . LYS B 1 20 ? 12.461 -17.391 -13.828 1 98.69 20 LYS B CA 1
ATOM 1434 C C . LYS B 1 20 ? 11.719 -18.375 -12.945 1 98.69 20 LYS B C 1
ATOM 1436 O O . LYS B 1 20 ? 11.953 -19.594 -13.031 1 98.69 20 LYS B O 1
ATOM 1441 N N . LEU B 1 21 ? 10.867 -17.891 -12.062 1 98.69 21 LEU B N 1
ATOM 1442 C CA . LEU B 1 21 ? 10.055 -18.766 -11.227 1 98.69 21 LEU B CA 1
ATOM 1443 C C . LEU B 1 21 ? 9.156 -19.672 -12.078 1 98.69 21 LEU B C 1
ATOM 1445 O O . LEU B 1 21 ? 8.969 -20.844 -11.766 1 98.69 21 LEU B O 1
ATOM 1449 N N . LYS B 1 22 ? 8.578 -19.094 -13.125 1 98.56 22 LYS B N 1
ATOM 1450 C CA . LYS B 1 22 ? 7.773 -19.875 -14.055 1 98.56 22 LYS B CA 1
ATOM 1451 C C . LYS B 1 22 ? 8.594 -21 -14.68 1 98.56 22 LYS B C 1
ATOM 1453 O O . LYS B 1 22 ? 8.141 -22.141 -14.75 1 98.56 22 LYS B O 1
ATOM 1458 N N . GLU B 1 23 ? 9.781 -20.672 -15.117 1 98.38 23 GLU B N 1
ATOM 1459 C CA . GLU B 1 23 ? 10.68 -21.672 -15.695 1 98.38 23 GLU B CA 1
ATOM 1460 C C . GLU B 1 23 ? 10.961 -22.797 -14.703 1 98.38 23 GLU B C 1
ATOM 1462 O O . GLU B 1 23 ? 10.938 -23.969 -15.07 1 98.38 23 GLU B O 1
ATOM 1467 N N . LEU B 1 24 ? 11.258 -22.453 -13.508 1 98.31 24 LEU B N 1
ATOM 1468 C CA . LEU B 1 24 ? 11.562 -23.438 -12.477 1 98.31 24 LEU B CA 1
ATOM 1469 C C . LEU B 1 24 ? 10.344 -24.297 -12.172 1 98.31 24 LEU B C 1
ATOM 1471 O O . LEU B 1 24 ? 10.477 -25.5 -11.938 1 98.31 24 LEU B O 1
ATOM 1475 N N . ALA B 1 25 ? 9.148 -23.688 -12.148 1 97.81 25 ALA B N 1
ATOM 1476 C CA . ALA B 1 25 ? 7.926 -24.453 -11.961 1 97.81 25 ALA B CA 1
ATOM 1477 C C . ALA B 1 25 ? 7.766 -25.516 -13.062 1 97.81 25 ALA B C 1
ATOM 1479 O O . ALA B 1 25 ? 7.465 -26.672 -12.773 1 97.81 25 ALA B O 1
ATOM 1480 N N . GLN B 1 26 ? 8.008 -25.078 -14.258 1 96.06 26 GLN B N 1
ATOM 1481 C CA . GLN B 1 26 ? 7.891 -25.969 -15.406 1 96.06 26 GLN B CA 1
ATOM 1482 C C . GLN B 1 26 ? 8.891 -27.109 -15.312 1 96.06 26 GLN B C 1
ATOM 1484 O O . GLN B 1 26 ? 8.586 -28.25 -15.68 1 96.06 26 GLN B O 1
ATOM 1489 N N . SER B 1 27 ? 10.016 -26.797 -14.805 1 95.38 27 SER B N 1
ATOM 1490 C CA . SER B 1 27 ? 11.039 -27.828 -14.641 1 95.38 27 SER B CA 1
ATOM 1491 C C . SER B 1 27 ? 10.617 -28.859 -13.602 1 95.38 27 SER B C 1
ATOM 1493 O O . SER B 1 27 ? 11.156 -29.969 -13.562 1 95.38 27 SER B O 1
ATOM 1495 N N . GLN B 1 28 ? 9.703 -28.469 -12.703 1 94.5 28 GLN B N 1
ATOM 1496 C CA . GLN B 1 28 ? 9.148 -29.391 -11.711 1 94.5 28 GLN B CA 1
ATOM 1497 C C . GLN B 1 28 ? 7.832 -29.984 -12.188 1 94.5 28 GLN B C 1
ATOM 1499 O O . GLN B 1 28 ? 7.043 -30.5 -11.391 1 94.5 28 GLN B O 1
ATOM 1504 N N . ASN B 1 29 ? 7.52 -29.844 -13.5 1 93.81 29 ASN B N 1
ATOM 1505 C CA . ASN B 1 29 ? 6.305 -30.344 -14.133 1 93.81 29 ASN B CA 1
ATOM 1506 C C . ASN B 1 29 ? 5.055 -29.703 -13.539 1 93.81 29 ASN B C 1
ATOM 1508 O O . ASN B 1 29 ? 4.031 -30.375 -13.367 1 93.81 29 ASN B O 1
ATOM 1512 N N . CYS B 1 30 ? 5.168 -28.5 -13.117 1 95.06 30 CYS B N 1
ATOM 1513 C CA . CYS B 1 30 ? 4.062 -27.672 -12.625 1 95.06 30 CYS B CA 1
ATOM 1514 C C . CYS B 1 30 ? 3.717 -26.578 -13.617 1 95.06 30 CYS B C 1
ATOM 1516 O O . CYS B 1 30 ? 4.598 -25.844 -14.07 1 95.06 30 CYS B O 1
ATOM 1518 N N . GLU B 1 31 ? 2.461 -26.562 -13.992 1 95.62 31 GLU B N 1
ATOM 1519 C CA . GLU B 1 31 ? 2.027 -25.469 -14.852 1 95.62 31 GLU B CA 1
ATOM 1520 C C . GLU B 1 31 ? 2.006 -24.141 -14.086 1 95.62 31 GLU B C 1
ATOM 1522 O O . GLU B 1 31 ? 1.582 -24.094 -12.93 1 95.62 31 GLU B O 1
ATOM 1527 N N . ALA B 1 32 ? 2.539 -23.109 -14.742 1 97.38 32 ALA B N 1
ATOM 1528 C CA . ALA B 1 32 ? 2.545 -21.781 -14.125 1 97.38 32 ALA B CA 1
ATOM 1529 C C . ALA B 1 32 ? 2.211 -20.688 -15.141 1 97.38 32 ALA B C 1
ATOM 1531 O O . ALA B 1 32 ? 2.639 -20.766 -16.297 1 97.38 32 ALA B O 1
ATOM 1532 N N . GLU B 1 33 ? 1.45 -19.734 -14.719 1 97.25 33 GLU B N 1
ATOM 1533 C CA . GLU B 1 33 ? 1.09 -18.594 -15.539 1 97.25 33 GLU B CA 1
ATOM 1534 C C . GLU B 1 33 ? 1.496 -17.281 -14.859 1 97.25 33 GLU B C 1
ATOM 1536 O O . GLU B 1 33 ? 1.211 -17.078 -13.68 1 97.25 33 GLU B O 1
ATOM 1541 N N . VAL B 1 34 ? 2.174 -16.438 -15.641 1 98.12 34 VAL B N 1
ATOM 1542 C CA . VAL B 1 34 ? 2.521 -15.117 -15.133 1 98.12 34 VAL B CA 1
ATOM 1543 C C . VAL B 1 34 ? 1.375 -14.141 -15.398 1 98.12 34 VAL B C 1
ATOM 1545 O O . VAL B 1 34 ? 0.895 -14.031 -16.531 1 98.12 34 VAL B O 1
ATOM 1548 N N . ILE B 1 35 ? 0.89 -13.531 -14.383 1 98 35 ILE B N 1
ATOM 1549 C CA . ILE B 1 35 ? -0.125 -12.484 -14.43 1 98 35 ILE B CA 1
ATOM 1550 C C . ILE B 1 35 ? 0.501 -11.141 -14.047 1 98 35 ILE B C 1
ATOM 1552 O O . ILE B 1 35 ? 0.736 -10.875 -12.867 1 98 35 ILE B O 1
ATOM 1556 N N . ASN B 1 36 ? 0.813 -10.359 -15.047 1 97.56 36 ASN B N 1
ATOM 1557 C CA . ASN B 1 36 ? 1.432 -9.062 -14.805 1 97.56 36 ASN B CA 1
ATOM 1558 C C . ASN B 1 36 ? 0.39 -8 -14.469 1 97.56 36 ASN B C 1
ATOM 1560 O O . ASN B 1 36 ? -0.365 -7.566 -15.344 1 97.56 36 ASN B O 1
ATOM 1564 N N . LEU B 1 37 ? 0.406 -7.516 -13.273 1 98.44 37 LEU B N 1
ATOM 1565 C CA . LEU B 1 37 ? -0.603 -6.59 -12.773 1 98.44 37 LEU B CA 1
ATOM 1566 C C . LEU B 1 37 ? -0.472 -5.227 -13.445 1 98.44 37 LEU B C 1
ATOM 1568 O O . LEU B 1 37 ? -1.444 -4.473 -13.523 1 98.44 37 LEU B O 1
ATOM 1572 N N . VAL B 1 38 ? 0.729 -4.883 -13.93 1 96.94 38 VAL B N 1
ATOM 1573 C CA . VAL B 1 38 ? 0.96 -3.609 -14.602 1 96.94 38 VAL B CA 1
ATOM 1574 C C . VAL B 1 38 ? 0.159 -3.559 -15.906 1 96.94 38 VAL B C 1
ATOM 1576 O O . VAL B 1 38 ? -0.37 -2.508 -16.281 1 96.94 38 VAL B O 1
ATOM 1579 N N . ASP B 1 39 ? -0.034 -4.727 -16.562 1 95.06 39 ASP B N 1
ATOM 1580 C CA . ASP B 1 39 ? -0.691 -4.816 -17.859 1 95.06 39 ASP B CA 1
ATOM 1581 C C . ASP B 1 39 ? -2.188 -4.531 -17.734 1 95.06 39 ASP B C 1
ATOM 1583 O O . ASP B 1 39 ? -2.842 -4.199 -18.734 1 95.06 39 ASP B O 1
ATOM 1587 N N . TYR B 1 40 ? -2.719 -4.66 -16.594 1 96.38 40 TYR B N 1
ATOM 1588 C CA . TYR B 1 40 ? -4.152 -4.457 -16.406 1 96.38 40 TYR B CA 1
ATOM 1589 C C . TYR B 1 40 ? -4.5 -2.973 -16.422 1 96.38 40 TYR B C 1
ATOM 1591 O O . TYR B 1 40 ? -5.66 -2.604 -16.609 1 96.38 40 TYR B O 1
ATOM 1599 N N . ASN B 1 41 ? -3.555 -2.125 -16.109 1 93.19 41 ASN B N 1
ATOM 1600 C CA . ASN B 1 41 ? -3.732 -0.677 -16.156 1 93.19 41 ASN B CA 1
ATOM 1601 C C . ASN B 1 41 ? -4.988 -0.244 -15.406 1 93.19 41 ASN B C 1
ATOM 1603 O O . ASN B 1 41 ? -5.836 0.46 -15.961 1 93.19 41 ASN B O 1
ATOM 1607 N N . LEU B 1 42 ? -5.129 -0.733 -14.219 1 97.94 42 LEU B N 1
ATOM 1608 C CA . LEU B 1 42 ? -6.293 -0.406 -13.406 1 97.94 42 LEU B CA 1
ATOM 1609 C C . LEU B 1 42 ? -6.25 1.052 -12.961 1 97.94 42 LEU B C 1
ATOM 1611 O O . LEU B 1 42 ? -5.188 1.57 -12.609 1 97.94 42 LEU B O 1
ATOM 1615 N N . PRO B 1 43 ? -7.398 1.719 -12.984 1 97.62 43 PRO B N 1
ATOM 1616 C CA . PRO B 1 43 ? -7.406 3.055 -12.383 1 97.62 43 PRO B CA 1
ATOM 1617 C C . PRO B 1 43 ? -7.117 3.027 -10.883 1 97.62 43 PRO B C 1
ATOM 1619 O O . PRO B 1 43 ? -7.324 2 -10.234 1 97.62 43 PRO B O 1
ATOM 1622 N N . LEU B 1 44 ? -6.57 4.102 -10.383 1 98.06 44 LEU B N 1
ATOM 1623 C CA . LEU B 1 44 ? -6.34 4.191 -8.938 1 98.06 44 LEU B CA 1
ATOM 1624 C C . LEU B 1 44 ? -7.648 4.035 -8.172 1 98.06 44 LEU B C 1
ATOM 1626 O O . LEU B 1 44 ? -8.602 4.777 -8.406 1 98.06 44 LEU B O 1
ATOM 1630 N N . TYR B 1 45 ? -7.676 3.115 -7.305 1 98 45 TYR B N 1
ATOM 1631 C CA . TYR B 1 45 ? -8.891 2.863 -6.539 1 98 45 TYR B CA 1
ATOM 1632 C C . TYR B 1 45 ? -9.133 3.965 -5.512 1 98 45 TYR B C 1
ATOM 1634 O O . TYR B 1 45 ? -8.211 4.348 -4.785 1 98 45 TYR B O 1
ATOM 1642 N N . SER B 1 46 ? -10.32 4.375 -5.414 1 96.62 46 SER B N 1
ATOM 1643 C CA . SER B 1 46 ? -10.961 5.137 -4.348 1 96.62 46 SER B CA 1
ATOM 1644 C C . SER B 1 46 ? -12.469 4.906 -4.332 1 96.62 46 SER B C 1
ATOM 1646 O O . SER B 1 46 ? -13.039 4.449 -5.32 1 96.62 46 SER B O 1
ATOM 1648 N N . THR B 1 47 ? -13.086 5.211 -3.211 1 94.88 47 THR B N 1
ATOM 1649 C CA . THR B 1 47 ? -14.539 5.07 -3.156 1 94.88 47 THR B CA 1
ATOM 1650 C C . THR B 1 47 ? -15.211 6 -4.164 1 94.88 47 THR B C 1
ATOM 1652 O O . THR B 1 47 ? -16.25 5.652 -4.738 1 94.88 47 THR B O 1
ATOM 1655 N N . ILE B 1 48 ? -14.586 7.113 -4.43 1 94.94 48 ILE B N 1
ATOM 1656 C CA . ILE B 1 48 ? -15.117 8.07 -5.391 1 94.94 48 ILE B CA 1
ATOM 1657 C C . ILE B 1 48 ? -15.023 7.492 -6.801 1 94.94 48 ILE B C 1
ATOM 1659 O O . ILE B 1 48 ? -15.992 7.559 -7.566 1 94.94 48 ILE B O 1
ATOM 1663 N N . GLU B 1 49 ? -13.828 6.922 -7.129 1 96.38 49 GLU B N 1
ATOM 1664 C CA . GLU B 1 49 ? -13.641 6.293 -8.43 1 96.38 49 GLU B CA 1
ATOM 1665 C C . GLU B 1 49 ? -14.648 5.16 -8.648 1 96.38 49 GLU B C 1
ATOM 1667 O O . GLU B 1 49 ? -15.266 5.062 -9.703 1 96.38 49 GLU B O 1
ATOM 1672 N N . GLU B 1 50 ? -14.828 4.32 -7.637 1 96.75 50 GLU B N 1
ATOM 1673 C CA . GLU B 1 50 ? -15.758 3.199 -7.727 1 96.75 50 GLU B CA 1
ATOM 1674 C C . GLU B 1 50 ? -17.188 3.686 -7.902 1 96.75 50 GLU B C 1
ATOM 1676 O O . GLU B 1 50 ? -17.938 3.141 -8.711 1 96.75 50 GLU B O 1
ATOM 1681 N N . GLU B 1 51 ? -17.578 4.695 -7.133 1 96.12 51 GLU B N 1
ATOM 1682 C CA . GLU B 1 51 ? -18.938 5.238 -7.199 1 96.12 51 GLU B CA 1
ATOM 1683 C C . GLU B 1 51 ? -19.203 5.879 -8.562 1 96.12 51 GLU B C 1
ATOM 1685 O O . GLU B 1 51 ? -20.281 5.711 -9.125 1 96.12 51 GLU B O 1
ATOM 1690 N N . LYS B 1 52 ? -18.219 6.559 -9.086 1 96.31 52 LYS B N 1
ATOM 1691 C CA . LYS B 1 52 ? -18.391 7.332 -10.312 1 96.31 52 LYS B CA 1
ATOM 1692 C C . LYS B 1 52 ? -18.375 6.426 -11.539 1 96.31 52 LYS B C 1
ATOM 1694 O O . LYS B 1 52 ? -19.156 6.613 -12.469 1 96.31 52 LYS B O 1
ATOM 1699 N N . ASN B 1 53 ? -17.469 5.395 -11.555 1 97.31 53 ASN B N 1
ATOM 1700 C CA . ASN B 1 53 ? -17.203 4.684 -12.797 1 97.31 53 ASN B CA 1
ATOM 1701 C C . ASN B 1 53 ? -17.453 3.184 -12.656 1 97.31 53 ASN B C 1
ATOM 1703 O O . ASN B 1 53 ? -17.375 2.438 -13.633 1 97.31 53 ASN B O 1
ATOM 1707 N N . GLY B 1 54 ? -17.828 2.76 -11.422 1 97.69 54 GLY B N 1
ATOM 1708 C CA . GLY B 1 54 ? -18.047 1.341 -11.195 1 97.69 54 GLY B CA 1
ATOM 1709 C C . GLY B 1 54 ? -16.781 0.523 -11.188 1 97.69 54 GLY B C 1
ATOM 1710 O O . GLY B 1 54 ? -15.68 1.08 -11.148 1 97.69 54 GLY B O 1
ATOM 1711 N N . ILE B 1 55 ? -16.906 -0.779 -11.141 1 98.06 55 ILE B N 1
ATOM 1712 C CA . ILE B 1 55 ? -15.773 -1.703 -11.156 1 98.06 55 ILE B CA 1
ATOM 1713 C C . ILE B 1 55 ? -15.305 -1.917 -12.594 1 98.06 55 ILE B C 1
ATOM 1715 O O . ILE B 1 55 ? -16.094 -2.305 -13.461 1 98.06 55 ILE B O 1
ATOM 1719 N N . PRO B 1 56 ? -14.031 -1.698 -12.852 1 97.88 56 PRO B N 1
ATOM 1720 C CA . PRO B 1 56 ? -13.531 -1.913 -14.211 1 97.88 56 PRO B CA 1
ATOM 1721 C C . PRO B 1 56 ? -13.625 -3.373 -14.648 1 97.88 56 PRO B C 1
ATOM 1723 O O . PRO B 1 56 ? -13.414 -4.281 -13.844 1 97.88 56 PRO B O 1
ATOM 1726 N N . GLU B 1 57 ? -13.891 -3.559 -15.938 1 97.81 57 GLU B N 1
ATOM 1727 C CA . GLU B 1 57 ? -13.93 -4.906 -16.5 1 97.81 57 GLU B CA 1
ATOM 1728 C C . GLU B 1 57 ? -12.617 -5.645 -16.25 1 97.81 57 GLU B C 1
ATOM 1730 O O . GLU B 1 57 ? -12.609 -6.848 -16 1 97.81 57 GLU B O 1
ATOM 1735 N N . SER B 1 58 ? -11.508 -4.879 -16.406 1 97.81 58 SER B N 1
ATOM 1736 C CA . SER B 1 58 ? -10.195 -5.473 -16.188 1 97.81 58 SER B CA 1
ATOM 1737 C C . SER B 1 58 ? -10.039 -5.996 -14.766 1 97.81 58 SER B C 1
ATOM 1739 O O . SER B 1 58 ? -9.359 -6.992 -14.539 1 97.81 58 SER B O 1
ATOM 1741 N N . ALA B 1 59 ? -10.633 -5.309 -13.781 1 98.19 59 ALA B N 1
ATOM 1742 C CA . ALA B 1 59 ? -10.617 -5.781 -12.398 1 98.19 59 ALA B CA 1
ATOM 1743 C C . ALA B 1 59 ? -11.422 -7.066 -12.25 1 98.19 59 ALA B C 1
ATOM 1745 O O . ALA B 1 59 ? -11.023 -7.973 -11.508 1 98.19 59 ALA B O 1
ATOM 1746 N N . LEU B 1 60 ? -12.578 -7.125 -12.938 1 97.94 60 LEU B N 1
ATOM 1747 C CA . LEU B 1 60 ? -13.391 -8.336 -12.93 1 97.94 60 LEU B CA 1
ATOM 1748 C C . LEU B 1 60 ? -12.633 -9.508 -13.547 1 97.94 60 LEU B C 1
ATOM 1750 O O . LEU B 1 60 ? -12.664 -10.617 -13.016 1 97.94 60 LEU B O 1
ATOM 1754 N N . ASP B 1 61 ? -11.969 -9.219 -14.633 1 97.75 61 ASP B N 1
ATOM 1755 C CA . ASP B 1 61 ? -11.156 -10.234 -15.289 1 97.75 61 ASP B CA 1
ATOM 1756 C C . ASP B 1 61 ? -10.055 -10.742 -14.359 1 97.75 61 ASP B C 1
ATOM 1758 O O . ASP B 1 61 ? -9.844 -11.945 -14.234 1 97.75 61 ASP B O 1
ATOM 1762 N N . LEU B 1 62 ? -9.352 -9.844 -13.719 1 98.19 62 LEU B N 1
ATOM 1763 C CA . LEU B 1 62 ? -8.289 -10.195 -12.789 1 98.19 62 LEU B CA 1
ATOM 1764 C C . LEU B 1 62 ? -8.828 -11.039 -11.633 1 98.19 62 LEU B C 1
ATOM 1766 O O . LEU B 1 62 ? -8.25 -12.07 -11.289 1 98.19 62 LEU B O 1
ATOM 1770 N N . ALA B 1 63 ? -9.969 -10.594 -11.047 1 98 63 ALA B N 1
ATOM 1771 C CA . ALA B 1 63 ? -10.586 -11.328 -9.945 1 98 63 ALA B CA 1
ATOM 1772 C C . ALA B 1 63 ? -10.922 -12.758 -10.352 1 98 63 ALA B C 1
ATOM 1774 O O . ALA B 1 63 ? -10.656 -13.703 -9.609 1 98 63 ALA B O 1
ATOM 1775 N N . THR B 1 64 ? -11.477 -12.914 -11.539 1 97.19 64 THR B N 1
ATOM 1776 C CA . THR B 1 64 ? -11.844 -14.234 -12.047 1 97.19 64 THR B CA 1
ATOM 1777 C C . THR B 1 64 ? -10.609 -15.125 -12.18 1 97.19 64 THR B C 1
ATOM 1779 O O . THR B 1 64 ? -10.641 -16.297 -11.789 1 97.19 64 THR B O 1
ATOM 1782 N N . LYS B 1 65 ? -9.562 -14.547 -12.656 1 96.69 65 LYS B N 1
ATOM 1783 C CA . LYS B 1 65 ? -8.32 -15.297 -12.82 1 96.69 65 LYS B CA 1
ATOM 1784 C C . LYS B 1 65 ? -7.785 -15.766 -11.477 1 96.69 65 LYS B C 1
ATOM 1786 O O . LYS B 1 65 ? -7.375 -16.922 -11.328 1 96.69 65 LYS B O 1
ATOM 1791 N N . ILE B 1 66 ? -7.773 -14.914 -10.516 1 97.38 66 ILE B N 1
ATOM 1792 C CA . ILE B 1 66 ? -7.223 -15.242 -9.203 1 97.38 66 ILE B CA 1
ATOM 1793 C C . ILE B 1 66 ? -8.117 -16.266 -8.516 1 97.38 66 ILE B C 1
ATOM 1795 O O . ILE B 1 66 ? -7.633 -17.203 -7.867 1 97.38 66 ILE B O 1
ATOM 1799 N N . ILE B 1 67 ? -9.445 -16.109 -8.641 1 96.75 67 ILE B N 1
ATOM 1800 C CA . ILE B 1 67 ? -10.398 -17.016 -8.016 1 96.75 67 ILE B CA 1
ATOM 1801 C C . ILE B 1 67 ? -10.156 -18.438 -8.508 1 96.75 67 ILE B C 1
ATOM 1803 O O . ILE B 1 67 ? -10.289 -19.391 -7.742 1 96.75 67 ILE B O 1
ATOM 1807 N N . ASP B 1 68 ? -9.766 -18.562 -9.719 1 95.19 68 ASP B N 1
ATOM 1808 C CA . ASP B 1 68 ? -9.594 -19.875 -10.344 1 95.19 68 ASP B CA 1
ATOM 1809 C C . ASP B 1 68 ? -8.297 -20.531 -9.883 1 95.19 68 ASP B C 1
ATOM 1811 O O . ASP B 1 68 ? -8.078 -21.719 -10.141 1 95.19 68 ASP B O 1
ATOM 1815 N N . LEU B 1 69 ? -7.445 -19.797 -9.227 1 96 69 LEU B N 1
ATOM 1816 C CA . LEU B 1 69 ? -6.188 -20.344 -8.727 1 96 69 LEU B CA 1
ATOM 1817 C C . LEU B 1 69 ? -6.355 -20.891 -7.312 1 96 69 LEU B C 1
ATOM 1819 O O . LEU B 1 69 ? -7.074 -20.297 -6.5 1 96 69 LEU B O 1
ATOM 1823 N N . LYS B 1 70 ? -5.699 -21.953 -7.047 1 96.25 70 LYS B N 1
ATOM 1824 C CA . LYS B 1 70 ? -5.629 -22.469 -5.68 1 96.25 70 LYS B CA 1
ATOM 1825 C C . LYS B 1 70 ? -4.363 -21.984 -4.977 1 96.25 70 LYS B C 1
ATOM 1827 O O . LYS B 1 70 ? -4.348 -21.828 -3.754 1 96.25 70 LYS B O 1
ATOM 1832 N N . ALA B 1 71 ? -3.328 -21.781 -5.746 1 97.75 71 ALA B N 1
ATOM 1833 C CA . ALA B 1 71 ? -2.027 -21.344 -5.242 1 97.75 71 ALA B CA 1
ATOM 1834 C C . ALA B 1 71 ? -1.384 -20.328 -6.191 1 97.75 71 ALA B C 1
ATOM 1836 O O . ALA B 1 71 ? -1.543 -20.422 -7.41 1 97.75 71 ALA B O 1
ATOM 1837 N N . PHE B 1 72 ? -0.693 -19.344 -5.582 1 98.25 72 PHE B N 1
ATOM 1838 C CA . PHE B 1 72 ? 0.018 -18.391 -6.426 1 98.25 72 PHE B CA 1
ATOM 1839 C C . PHE B 1 72 ? 1.177 -17.766 -5.664 1 98.25 72 PHE B C 1
ATOM 1841 O O . PHE B 1 72 ? 1.276 -17.906 -4.445 1 98.25 72 PHE B O 1
ATOM 1848 N N . ILE B 1 73 ? 2.123 -17.234 -6.375 1 98.81 73 ILE B N 1
ATOM 1849 C CA . ILE B 1 73 ? 3.25 -16.469 -5.852 1 98.81 73 ILE B CA 1
ATOM 1850 C C . ILE B 1 73 ? 3.043 -14.984 -6.141 1 98.81 73 ILE B C 1
ATOM 1852 O O . ILE B 1 73 ? 2.699 -14.602 -7.266 1 98.81 73 ILE B O 1
ATOM 1856 N N . ILE B 1 74 ? 3.182 -14.164 -5.121 1 98.88 74 ILE B N 1
ATOM 1857 C CA . ILE B 1 74 ? 3.227 -12.719 -5.305 1 98.88 74 ILE B CA 1
ATOM 1858 C C . ILE B 1 74 ? 4.672 -12.266 -5.496 1 98.88 74 ILE B C 1
ATOM 1860 O O . ILE B 1 74 ? 5.531 -12.547 -4.656 1 98.88 74 ILE B O 1
ATOM 1864 N N . VAL B 1 75 ? 4.949 -11.609 -6.562 1 98.88 75 VAL B N 1
ATOM 1865 C CA . VAL B 1 75 ? 6.277 -11.086 -6.871 1 98.88 75 VAL B CA 1
ATOM 1866 C C . VAL B 1 75 ? 6.219 -9.57 -7 1 98.88 75 VAL B C 1
ATOM 1868 O O . VAL B 1 75 ? 5.578 -9.039 -7.914 1 98.88 75 VAL B O 1
ATOM 1871 N N . ALA B 1 76 ? 6.887 -8.867 -6.105 1 98.62 76 ALA B N 1
ATOM 1872 C CA . ALA B 1 76 ? 6.82 -7.406 -6.133 1 98.62 76 ALA B CA 1
ATOM 1873 C C . ALA B 1 76 ? 8.055 -6.789 -5.488 1 98.62 76 ALA B C 1
ATOM 1875 O O . ALA B 1 76 ? 8.625 -7.352 -4.547 1 98.62 76 ALA B O 1
ATOM 1876 N N . PRO B 1 77 ? 8.492 -5.598 -5.992 1 98 77 PRO B N 1
ATOM 1877 C CA . PRO B 1 77 ? 9.562 -4.875 -5.305 1 98 77 PRO B CA 1
ATOM 1878 C C . PRO B 1 77 ? 9.086 -4.195 -4.023 1 98 77 PRO B C 1
ATOM 1880 O O . PRO B 1 77 ? 7.883 -4.102 -3.783 1 98 77 PRO B O 1
ATOM 1883 N N . GLU B 1 78 ? 10.016 -3.834 -3.193 1 97.31 78 GLU B N 1
ATOM 1884 C CA . GLU B 1 78 ? 9.75 -2.922 -2.084 1 97.31 78 GLU B CA 1
ATOM 1885 C C . GLU B 1 78 ? 9.797 -1.467 -2.545 1 97.31 78 GLU B C 1
ATOM 1887 O O . GLU B 1 78 ? 10.797 -1.016 -3.102 1 97.31 78 GLU B O 1
ATOM 1892 N N . TYR B 1 79 ? 8.688 -0.734 -2.408 1 96.31 79 TYR B N 1
ATOM 1893 C CA . TYR B 1 79 ? 8.625 0.71 -2.607 1 96.31 79 TYR B CA 1
ATOM 1894 C C . TYR B 1 79 ? 8.344 1.431 -1.295 1 96.31 79 TYR B C 1
ATOM 1896 O O . TYR B 1 79 ? 7.324 1.176 -0.649 1 96.31 79 TYR B O 1
ATOM 1904 N N . ASN B 1 80 ? 9.289 2.27 -0.922 1 96.38 80 ASN B N 1
ATOM 1905 C CA . ASN B 1 80 ? 9.102 3.111 0.256 1 96.38 80 ASN B CA 1
ATOM 1906 C C . ASN B 1 80 ? 8.797 2.277 1.497 1 96.38 80 ASN B C 1
ATOM 1908 O O . ASN B 1 80 ? 7.953 2.66 2.312 1 96.38 80 ASN B O 1
ATOM 1912 N N . GLY B 1 81 ? 9.344 1.137 1.527 1 96.25 81 GLY B N 1
ATOM 1913 C CA . GLY B 1 81 ? 9.242 0.305 2.717 1 96.25 81 GLY B CA 1
ATOM 1914 C C . GLY B 1 81 ? 8.047 -0.627 2.688 1 96.25 81 GLY B C 1
ATOM 1915 O O . GLY B 1 81 ? 7.809 -1.375 3.639 1 96.25 81 GLY B O 1
ATOM 1916 N N . VAL B 1 82 ? 7.242 -0.581 1.669 1 97.12 82 VAL B N 1
ATOM 1917 C CA . VAL B 1 82 ? 6.055 -1.42 1.562 1 97.12 82 VAL B CA 1
ATOM 1918 C C . VAL B 1 82 ? 5.918 -1.946 0.135 1 97.12 82 VAL B C 1
ATOM 1920 O O . VAL B 1 82 ? 6.875 -1.895 -0.645 1 97.12 82 VAL B O 1
ATOM 1923 N N . MET B 1 83 ? 4.719 -2.482 -0.252 1 97.81 83 MET B N 1
ATOM 1924 C CA . MET B 1 83 ? 4.461 -2.975 -1.602 1 97.81 83 MET B CA 1
ATOM 1925 C C . MET B 1 83 ? 4.227 -1.819 -2.568 1 97.81 83 MET B C 1
ATOM 1927 O O . MET B 1 83 ? 3.85 -0.723 -2.152 1 97.81 83 MET B O 1
ATOM 1931 N N . PRO B 1 84 ? 4.453 -2.066 -3.84 1 98.06 84 PRO B N 1
ATOM 1932 C CA . PRO B 1 84 ? 4.215 -0.995 -4.809 1 98.06 84 PRO B CA 1
ATOM 1933 C C . PRO B 1 84 ? 2.734 -0.673 -4.984 1 98.06 84 PRO B C 1
ATOM 1935 O O . PRO B 1 84 ? 1.881 -1.538 -4.766 1 98.06 84 PRO B O 1
ATOM 1938 N N . PRO B 1 85 ? 2.4 0.539 -5.441 1 98.5 85 PRO B N 1
ATOM 1939 C CA . PRO B 1 85 ? 1.007 0.937 -5.66 1 98.5 85 PRO B CA 1
ATOM 1940 C C . PRO B 1 85 ? 0.257 -0.022 -6.582 1 98.5 85 PRO B C 1
ATOM 1942 O O . PRO B 1 85 ? -0.932 -0.279 -6.379 1 98.5 85 PRO B O 1
ATOM 1945 N N . VAL B 1 86 ? 0.938 -0.575 -7.562 1 98.62 86 VAL B 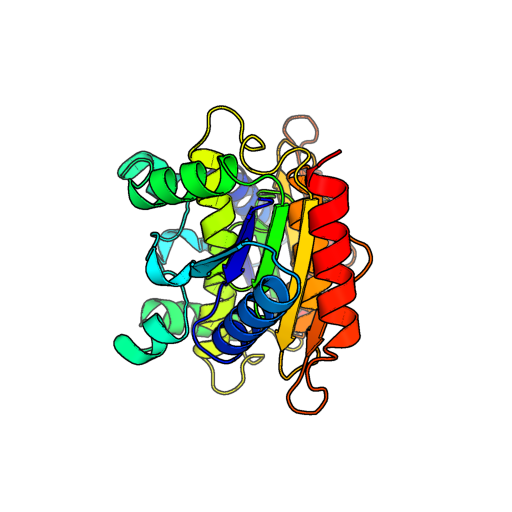N 1
ATOM 1946 C CA . VAL B 1 86 ? 0.305 -1.475 -8.523 1 98.62 86 VAL B CA 1
ATOM 1947 C C . VAL B 1 86 ? -0.282 -2.68 -7.793 1 98.62 86 VAL B C 1
ATOM 1949 O O . VAL B 1 86 ? -1.421 -3.076 -8.047 1 98.62 86 VAL B O 1
ATOM 1952 N N . LEU B 1 87 ? 0.464 -3.215 -6.875 1 98.81 87 LEU B N 1
ATOM 1953 C CA . LEU B 1 87 ? -0.004 -4.379 -6.133 1 98.81 87 LEU B CA 1
ATOM 1954 C C . LEU B 1 87 ? -1.129 -4 -5.176 1 98.81 87 LEU B C 1
ATOM 1956 O O . LEU B 1 87 ? -2.182 -4.641 -5.164 1 98.81 87 LEU B O 1
ATOM 1960 N N . ASN B 1 88 ? -0.912 -2.957 -4.383 1 98.69 88 ASN B N 1
ATOM 1961 C CA . ASN B 1 88 ? -1.91 -2.455 -3.445 1 98.69 88 ASN B CA 1
ATOM 1962 C C . ASN B 1 88 ? -3.238 -2.166 -4.141 1 98.69 88 ASN B C 1
ATOM 1964 O O . ASN B 1 88 ? -4.293 -2.611 -3.684 1 98.69 88 ASN B O 1
ATOM 1968 N N . ASN B 1 89 ? -3.15 -1.561 -5.25 1 98.62 89 ASN B N 1
ATOM 1969 C CA . ASN B 1 89 ? -4.309 -1.149 -6.031 1 98.62 89 ASN B CA 1
ATOM 1970 C C . ASN B 1 89 ? -5.043 -2.352 -6.621 1 98.62 89 ASN B C 1
ATOM 1972 O O . ASN B 1 89 ? -6.273 -2.414 -6.586 1 98.62 89 ASN B O 1
ATOM 1976 N N . ALA B 1 90 ? -4.289 -3.27 -7.16 1 98.69 90 ALA B N 1
ATOM 1977 C CA . ALA B 1 90 ? -4.887 -4.461 -7.758 1 98.69 90 ALA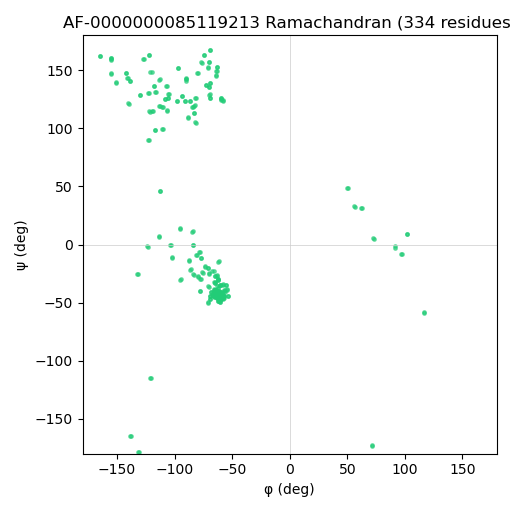 B CA 1
ATOM 1978 C C . ALA B 1 90 ? -5.668 -5.262 -6.723 1 98.69 90 ALA B C 1
ATOM 1980 O O . ALA B 1 90 ? -6.754 -5.773 -7.012 1 98.69 90 ALA B O 1
ATOM 1981 N N . MET B 1 91 ? -5.141 -5.379 -5.508 1 98.38 91 MET B N 1
ATOM 1982 C CA . MET B 1 91 ? -5.832 -6.137 -4.469 1 98.38 91 MET B CA 1
ATOM 1983 C C . MET B 1 91 ? -7.086 -5.402 -4.004 1 98.38 91 MET B C 1
ATOM 1985 O O . MET B 1 91 ? -8.102 -6.031 -3.703 1 98.38 91 MET B O 1
ATOM 1989 N N . ALA B 1 92 ? -7.008 -4.098 -3.949 1 98.06 92 ALA B N 1
ATOM 1990 C CA . ALA B 1 92 ? -8.195 -3.322 -3.59 1 98.06 92 ALA B CA 1
ATOM 1991 C C . ALA B 1 92 ? -9.32 -3.557 -4.586 1 98.06 92 ALA B C 1
ATOM 1993 O O . ALA B 1 92 ? -10.453 -3.871 -4.195 1 98.06 92 ALA B O 1
ATOM 1994 N N . TRP B 1 93 ? -9.016 -3.455 -5.855 1 98.56 93 TRP B N 1
ATOM 1995 C CA . TRP B 1 93 ? -10.031 -3.674 -6.879 1 98.56 93 TRP B CA 1
ATOM 1996 C C . TRP B 1 93 ? -10.539 -5.113 -6.848 1 98.56 93 TRP B C 1
ATOM 1998 O O . TRP B 1 93 ? -11.734 -5.359 -6.996 1 98.56 93 TRP B O 1
ATOM 2008 N N . THR B 1 94 ? -9.625 -6.059 -6.691 1 98.31 94 THR B N 1
ATOM 2009 C CA . THR B 1 94 ? -10.008 -7.465 -6.664 1 98.31 94 THR B CA 1
ATOM 2010 C C . THR B 1 94 ? -10.984 -7.734 -5.523 1 98.31 94 THR B C 1
ATOM 2012 O O . THR B 1 94 ? -11.984 -8.438 -5.707 1 98.31 94 THR B O 1
ATOM 2015 N N . SER B 1 95 ? -10.711 -7.16 -4.367 1 97.31 95 SER B N 1
ATOM 2016 C CA . SER B 1 95 ? -11.578 -7.355 -3.207 1 97.31 95 SER B CA 1
ATOM 2017 C C . SER B 1 95 ? -12.961 -6.762 -3.445 1 97.31 95 SER B C 1
ATOM 2019 O O . SER B 1 95 ? -13.953 -7.242 -2.891 1 97.31 95 SER B O 1
ATOM 2021 N N . ARG B 1 96 ? -13.07 -5.742 -4.289 1 97.19 96 ARG B N 1
ATOM 2022 C CA . ARG B 1 96 ? -14.344 -5.094 -4.59 1 97.19 96 ARG B CA 1
ATOM 2023 C C . ARG B 1 96 ? -15.078 -5.816 -5.715 1 97.19 96 ARG B C 1
ATOM 2025 O O . ARG B 1 96 ? -16.297 -5.684 -5.855 1 97.19 96 ARG B O 1
ATOM 2032 N N . ALA B 1 97 ? -14.312 -6.562 -6.492 1 97.44 97 ALA B N 1
ATOM 2033 C CA . ALA B 1 97 ? -14.836 -7.172 -7.715 1 97.44 97 ALA B CA 1
ATOM 2034 C C . ALA B 1 97 ? -15.539 -8.492 -7.41 1 97.44 97 ALA B C 1
ATOM 2036 O O . ALA B 1 97 ? -16.047 -9.156 -8.312 1 97.44 97 ALA B O 1
ATOM 2037 N N . THR B 1 98 ? -15.609 -8.93 -6.203 1 95.62 98 THR B N 1
ATOM 2038 C CA . THR B 1 98 ? -16.234 -10.18 -5.793 1 95.62 98 THR B CA 1
ATOM 2039 C C . THR B 1 98 ? -17.328 -9.93 -4.773 1 95.62 98 THR B C 1
ATOM 2041 O O . THR B 1 98 ? -17.453 -8.828 -4.238 1 95.62 98 THR B O 1
ATOM 2044 N N . LYS B 1 99 ? -18.219 -10.891 -4.551 1 93.75 99 LYS B N 1
ATOM 2045 C CA . LYS B 1 99 ? -19.312 -10.742 -3.594 1 93.75 99 LYS B CA 1
ATOM 2046 C C . LYS B 1 99 ? -18.781 -10.523 -2.182 1 93.75 99 LYS B C 1
ATOM 2048 O O . LYS B 1 99 ? -19.219 -9.609 -1.484 1 93.75 99 LYS B O 1
ATOM 2053 N N . ASN B 1 100 ? -17.859 -11.352 -1.802 1 94.88 100 ASN B N 1
ATOM 2054 C CA . ASN B 1 100 ? -17.109 -11.164 -0.565 1 94.88 100 ASN B CA 1
ATOM 2055 C C . ASN B 1 100 ? -15.68 -10.703 -0.842 1 94.88 100 ASN B C 1
ATOM 2057 O O . ASN B 1 100 ? -15.016 -11.242 -1.73 1 94.88 100 ASN B O 1
ATOM 2061 N N . TRP B 1 101 ? -15.242 -9.742 -0.064 1 92.38 101 TRP B N 1
ATOM 2062 C CA . TRP B 1 101 ? -13.953 -9.109 -0.305 1 92.38 101 TRP B CA 1
ATOM 2063 C C . TRP B 1 101 ? -12.82 -10.117 -0.193 1 92.38 101 TRP B C 1
ATOM 2065 O O . TRP B 1 101 ? -11.703 -9.867 -0.657 1 92.38 101 TRP B O 1
ATOM 2075 N N . ARG B 1 102 ? -13.047 -11.359 0.385 1 95.5 102 ARG B N 1
ATOM 2076 C CA . ARG B 1 102 ? -11.984 -12.344 0.567 1 95.5 102 ARG B CA 1
ATOM 2077 C C . ARG B 1 102 ? -12.094 -13.461 -0.468 1 95.5 102 ARG B C 1
ATOM 2079 O O . ARG B 1 102 ? -11.25 -14.352 -0.512 1 95.5 102 ARG B O 1
ATOM 2086 N N . ASP B 1 103 ? -13.055 -13.438 -1.339 1 96.19 103 ASP B N 1
ATOM 2087 C CA . ASP B 1 103 ? -13.375 -14.539 -2.236 1 96.19 103 ASP B CA 1
ATOM 2088 C C . ASP B 1 103 ? -12.141 -14.961 -3.045 1 96.19 103 ASP B C 1
ATOM 2090 O O . ASP B 1 103 ? -11.898 -16.156 -3.238 1 96.19 103 ASP B O 1
ATOM 2094 N N . ALA B 1 104 ? -11.367 -14.023 -3.459 1 96.69 104 ALA B N 1
ATOM 2095 C CA . ALA B 1 104 ? -10.25 -14.32 -4.348 1 96.69 104 ALA B CA 1
ATOM 2096 C C . ALA B 1 104 ? -9.047 -14.844 -3.568 1 96.69 104 ALA B C 1
ATOM 2098 O O . ALA B 1 104 ? -8.109 -15.383 -4.152 1 96.69 104 ALA B O 1
ATOM 2099 N N . PHE B 1 105 ? -9.055 -14.805 -2.217 1 97.75 105 PHE B N 1
ATOM 2100 C CA . PHE B 1 105 ? -7.801 -14.984 -1.493 1 97.75 105 PHE B CA 1
ATOM 2101 C C . PHE B 1 105 ? -7.961 -16 -0.372 1 97.75 105 PHE B C 1
ATOM 2103 O O . PHE B 1 105 ? -6.984 -16.625 0.043 1 97.75 105 PHE B O 1
ATOM 2110 N N . ASN B 1 106 ? -9.188 -16.125 0.092 1 96.88 106 ASN B N 1
ATOM 2111 C CA . ASN B 1 106 ? -9.445 -16.938 1.271 1 96.88 106 ASN B CA 1
ATOM 2112 C C . ASN B 1 106 ? -9.016 -18.391 1.048 1 96.88 106 ASN B C 1
ATOM 2114 O O . ASN B 1 106 ? -9.367 -19 0.036 1 96.88 106 ASN B O 1
ATOM 2118 N N . GLU B 1 107 ? -8.156 -18.859 1.947 1 96.5 107 GLU B N 1
ATOM 2119 C CA . GLU B 1 107 ? -7.715 -20.25 2.016 1 96.5 107 GLU B CA 1
ATOM 2120 C C . GLU B 1 107 ? -6.75 -20.578 0.879 1 96.5 107 GLU B C 1
ATOM 2122 O O . GLU B 1 107 ? -6.332 -21.734 0.729 1 96.5 107 GLU B O 1
ATOM 2127 N N . LYS B 1 108 ? -6.398 -19.594 0.109 1 97.56 108 LYS B N 1
ATOM 2128 C CA . LYS B 1 108 ? -5.398 -19.812 -0.931 1 97.56 108 LYS B CA 1
ATOM 2129 C C . LYS B 1 108 ? -4.012 -20.016 -0.326 1 97.56 108 LYS B C 1
ATOM 2131 O O . LYS B 1 108 ? -3.74 -19.547 0.784 1 97.56 108 LYS B O 1
ATOM 2136 N N . ILE B 1 109 ? -3.154 -20.766 -1.024 1 98.25 109 ILE B N 1
ATOM 2137 C CA . ILE B 1 109 ? -1.763 -20.953 -0.633 1 98.25 109 ILE B CA 1
ATOM 2138 C C . ILE B 1 109 ? -0.867 -20 -1.413 1 98.25 109 ILE B C 1
ATOM 2140 O O . ILE B 1 109 ? -0.85 -20.016 -2.646 1 98.25 109 ILE B O 1
ATOM 2144 N N . VAL B 1 110 ? -0.092 -19.188 -0.646 1 98.69 110 VAL B N 1
ATOM 2145 C CA . VAL B 1 110 ? 0.575 -18.062 -1.307 1 98.69 110 VAL B CA 1
ATOM 2146 C C . VAL B 1 110 ? 2.057 -18.062 -0.935 1 98.69 110 VAL B C 1
ATOM 2148 O O . VAL B 1 110 ? 2.41 -18.203 0.237 1 98.69 110 VAL B O 1
ATOM 2151 N N . GLY B 1 111 ? 2.912 -18 -1.905 1 98.81 111 GLY B N 1
ATOM 2152 C CA . GLY B 1 111 ? 4.312 -17.672 -1.718 1 98.81 111 GLY B CA 1
ATOM 2153 C C . GLY B 1 111 ? 4.621 -16.219 -1.99 1 98.81 111 GLY B C 1
ATOM 2154 O O . GLY B 1 111 ? 3.949 -15.57 -2.803 1 98.81 111 GLY B O 1
ATOM 2155 N N . LEU B 1 112 ? 5.648 -15.664 -1.338 1 98.88 112 LEU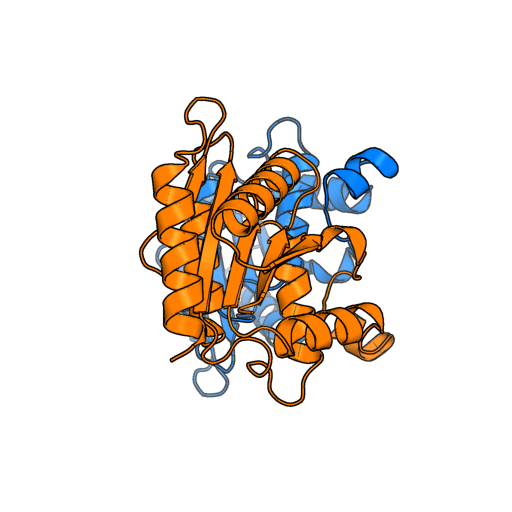 B N 1
ATOM 2156 C CA . LEU B 1 112 ? 6.066 -14.281 -1.524 1 98.88 112 LEU B CA 1
ATOM 2157 C C . LEU B 1 112 ? 7.484 -14.211 -2.074 1 98.88 112 LEU B C 1
ATOM 2159 O O . LEU B 1 112 ? 8.359 -14.961 -1.646 1 98.88 112 LEU B O 1
ATOM 2163 N N . ALA B 1 113 ? 7.672 -13.367 -3.016 1 98.81 113 ALA B N 1
ATOM 2164 C CA . ALA B 1 113 ? 8.984 -13.18 -3.637 1 98.81 113 ALA B CA 1
ATOM 2165 C C . ALA B 1 113 ? 9.227 -11.711 -3.969 1 98.81 113 ALA B C 1
ATOM 2167 O O . ALA B 1 113 ? 8.297 -10.977 -4.289 1 98.81 113 ALA B O 1
ATOM 2168 N N . THR B 1 114 ? 10.531 -11.32 -3.879 1 98.75 114 THR B N 1
ATOM 2169 C CA . THR B 1 114 ? 10.875 -9.938 -4.199 1 98.75 114 THR B CA 1
ATOM 2170 C C . THR B 1 114 ? 12.297 -9.852 -4.742 1 98.75 114 THR B C 1
ATOM 2172 O O . THR B 1 114 ? 13.18 -10.602 -4.316 1 98.75 114 THR B O 1
ATOM 2175 N N . HIS B 1 115 ? 12.453 -9.031 -5.738 1 98.44 115 HIS B N 1
ATOM 2176 C CA . HIS B 1 115 ? 13.742 -8.406 -6.027 1 98.44 115 HIS B CA 1
ATOM 2177 C C . HIS B 1 115 ? 13.734 -6.93 -5.648 1 98.44 115 HIS B C 1
ATOM 2179 O O . HIS B 1 115 ? 12.945 -6.152 -6.18 1 98.44 115 HIS B O 1
ATOM 2185 N N . SER B 1 116 ? 14.531 -6.629 -4.695 1 96.31 116 SER B N 1
ATOM 2186 C CA . SER B 1 116 ? 14.578 -5.25 -4.215 1 96.31 116 SER B CA 1
ATOM 2187 C C . SER B 1 116 ? 16 -4.812 -3.918 1 96.31 116 SER B C 1
ATOM 2189 O O . SER B 1 116 ? 16.672 -5.379 -3.049 1 96.31 116 SER B O 1
ATOM 2191 N N . GLY B 1 117 ? 16.516 -3.768 -4.555 1 89.31 117 GLY B N 1
ATOM 2192 C CA . GLY B 1 117 ? 17.859 -3.262 -4.348 1 89.31 117 GLY B CA 1
ATOM 2193 C C . GLY B 1 117 ? 18.141 -2.9 -2.904 1 89.31 117 GLY B C 1
ATOM 2194 O O . GLY B 1 117 ? 19.266 -3.109 -2.416 1 89.31 117 GLY B O 1
ATOM 2195 N N . GLY B 1 118 ? 17.25 -2.311 -2.133 1 83.38 118 GLY B N 1
ATOM 2196 C CA . GLY B 1 118 ? 17.422 -1.868 -0.758 1 83.38 118 GLY B CA 1
ATOM 2197 C C . GLY B 1 118 ? 17.188 -2.971 0.257 1 83.38 118 GLY B C 1
ATOM 2198 O O . GLY B 1 118 ? 17.234 -2.729 1.465 1 83.38 118 GLY B O 1
ATOM 2199 N N . GLY B 1 119 ? 17.078 -4.25 -0.144 1 87.62 119 GLY B N 1
ATOM 2200 C CA . GLY B 1 119 ? 16.906 -5.371 0.762 1 87.62 119 GLY B CA 1
ATOM 2201 C C . GLY B 1 119 ? 15.594 -6.098 0.57 1 87.62 119 GLY B C 1
ATOM 2202 O O . GLY B 1 119 ? 15.57 -7.312 0.364 1 87.62 119 GLY B O 1
ATOM 2203 N N . GLY B 1 120 ? 14.336 -5.469 0.706 1 95.81 120 GLY B N 1
ATOM 2204 C CA . GLY B 1 120 ? 13.062 -6.059 0.341 1 95.81 120 GLY B CA 1
ATOM 2205 C C . GLY B 1 120 ? 12.328 -6.672 1.521 1 95.81 120 GLY B C 1
ATOM 2206 O O . GLY B 1 120 ? 11.164 -7.07 1.398 1 95.81 120 GLY B O 1
ATOM 2207 N N . VAL B 1 121 ? 13.031 -6.75 2.744 1 95.94 121 VAL B N 1
ATOM 2208 C CA . VAL B 1 121 ? 12.469 -7.441 3.9 1 95.94 121 VAL B CA 1
ATOM 2209 C C . VAL B 1 121 ? 11.195 -6.742 4.352 1 95.94 121 VAL B C 1
ATOM 2211 O O . VAL B 1 121 ? 10.188 -7.398 4.637 1 95.94 121 VAL B O 1
ATOM 2214 N N . LYS B 1 122 ? 11.164 -5.402 4.391 1 95.31 122 LYS B N 1
ATOM 2215 C CA . LYS B 1 122 ? 9.984 -4.652 4.805 1 95.31 122 LYS B CA 1
ATOM 2216 C C . LYS B 1 122 ? 8.836 -4.852 3.818 1 95.31 122 LYS B C 1
ATOM 2218 O O . LYS B 1 122 ? 7.676 -4.961 4.223 1 95.31 122 LYS B O 1
ATOM 2223 N N . GLY B 1 123 ? 9.188 -4.891 2.502 1 96.31 123 GLY B N 1
ATOM 2224 C CA . GLY B 1 123 ? 8.188 -5.16 1.482 1 96.31 123 GLY B CA 1
ATOM 2225 C C . GLY B 1 123 ? 7.531 -6.52 1.637 1 96.31 123 GLY B C 1
ATOM 2226 O O . GLY B 1 123 ? 6.309 -6.641 1.541 1 96.31 123 GLY B O 1
ATOM 2227 N N . LEU B 1 124 ? 8.352 -7.531 1.919 1 97.62 124 LEU B N 1
ATOM 2228 C CA . LEU B 1 124 ? 7.832 -8.875 2.129 1 97.62 124 LEU B CA 1
ATOM 2229 C C . LEU B 1 124 ? 6.934 -8.93 3.359 1 97.62 124 LEU B C 1
ATOM 2231 O O . LEU B 1 124 ? 5.883 -9.57 3.338 1 97.62 124 LEU B O 1
ATOM 2235 N N . GLN B 1 125 ? 7.324 -8.25 4.352 1 95.94 125 GLN B N 1
ATOM 2236 C CA . GLN B 1 125 ? 6.52 -8.227 5.566 1 95.94 125 GLN B CA 1
ATOM 2237 C C . GLN B 1 125 ? 5.172 -7.547 5.316 1 95.94 125 GLN B C 1
ATOM 2239 O O . GLN B 1 125 ? 4.137 -8.031 5.781 1 95.94 125 GLN B O 1
ATOM 2244 N N . ALA B 1 126 ? 5.211 -6.445 4.641 1 96.5 126 ALA B N 1
ATOM 2245 C CA . ALA B 1 126 ? 3.973 -5.746 4.312 1 96.5 126 ALA B CA 1
ATOM 2246 C C . ALA B 1 126 ? 3.047 -6.629 3.479 1 96.5 126 ALA B C 1
ATOM 2248 O O . ALA B 1 126 ? 1.839 -6.672 3.717 1 96.5 126 ALA B O 1
ATOM 2249 N N . MET B 1 127 ? 3.613 -7.344 2.549 1 97.94 127 MET B N 1
ATOM 2250 C CA . MET B 1 127 ? 2.812 -8.25 1.729 1 97.94 127 MET B CA 1
ATOM 2251 C C . MET B 1 127 ? 2.223 -9.367 2.574 1 97.94 127 MET B C 1
ATOM 2253 O O . MET B 1 127 ? 1.07 -9.758 2.377 1 97.94 127 MET B O 1
ATOM 2257 N N . ARG B 1 128 ? 2.992 -9.867 3.5 1 97.75 128 ARG B N 1
ATOM 2258 C CA . ARG B 1 128 ? 2.51 -10.922 4.387 1 97.75 128 ARG B CA 1
ATOM 2259 C C . ARG B 1 128 ? 1.292 -10.461 5.18 1 97.75 128 ARG B C 1
ATOM 2261 O O . ARG B 1 128 ? 0.296 -11.18 5.277 1 97.75 128 ARG B O 1
ATOM 2268 N N . ILE B 1 129 ? 1.341 -9.281 5.684 1 96.06 129 ILE B N 1
ATOM 2269 C CA . ILE B 1 129 ? 0.245 -8.727 6.469 1 96.06 129 ILE B CA 1
ATOM 2270 C C . ILE B 1 129 ? -1.004 -8.602 5.602 1 96.06 129 ILE B C 1
ATOM 2272 O O . ILE B 1 129 ? -2.09 -9.031 6 1 96.06 129 ILE B O 1
ATOM 2276 N N . MET B 1 130 ? -0.852 -8.086 4.426 1 97.69 130 MET B N 1
ATOM 2277 C CA . MET B 1 130 ? -1.987 -7.871 3.535 1 97.69 130 MET B CA 1
ATOM 2278 C C . MET B 1 130 ? -2.65 -9.195 3.166 1 97.69 130 MET B C 1
ATOM 2280 O O . MET B 1 130 ? -3.859 -9.352 3.336 1 97.69 130 MET B O 1
ATOM 2284 N N . PHE B 1 131 ? -1.863 -10.156 2.756 1 98.38 131 PHE B N 1
ATOM 2285 C CA . PHE B 1 131 ? -2.451 -11.383 2.227 1 98.38 131 PHE B CA 1
ATOM 2286 C C . PHE B 1 131 ? -2.961 -12.273 3.357 1 98.38 131 PHE B C 1
ATOM 2288 O O . PHE B 1 131 ? -3.945 -12.992 3.189 1 98.38 131 PHE B O 1
ATOM 2295 N N . GLN B 1 132 ? -2.326 -12.18 4.52 1 96.94 132 GLN B N 1
ATOM 2296 C CA . GLN B 1 132 ? -2.902 -12.852 5.68 1 96.94 132 GLN B CA 1
ATOM 2297 C C . GLN B 1 132 ? -4.27 -12.273 6.031 1 96.94 132 GLN B C 1
ATOM 2299 O O . GLN B 1 132 ? -5.207 -13.016 6.324 1 96.94 132 GLN B O 1
ATOM 2304 N N . HIS B 1 133 ? -4.34 -11 6.004 1 96.81 133 HIS B N 1
ATOM 2305 C CA . HIS B 1 133 ? -5.613 -10.336 6.273 1 96.81 133 HIS B CA 1
ATOM 2306 C C . HIS B 1 133 ? -6.68 -10.766 5.27 1 96.81 133 HIS B C 1
ATOM 2308 O O . HIS B 1 133 ? -7.844 -10.93 5.633 1 96.81 133 HIS B O 1
ATOM 2314 N N . LEU B 1 134 ? -6.281 -10.992 4.059 1 97.19 134 LEU B N 1
ATOM 2315 C CA . LEU B 1 134 ? -7.188 -11.375 2.984 1 97.19 134 LEU B CA 1
ATOM 2316 C C . LEU B 1 134 ? -7.555 -12.852 3.08 1 97.19 134 LEU B C 1
ATOM 2318 O O . LEU B 1 134 ? -8.375 -13.344 2.301 1 97.19 134 LEU B O 1
ATOM 2322 N N . GLY B 1 135 ? -6.91 -13.609 4.027 1 97.56 135 GLY B N 1
ATOM 2323 C CA . GLY B 1 135 ? -7.32 -14.969 4.332 1 97.56 135 GLY B CA 1
ATOM 2324 C C . GLY B 1 135 ? -6.43 -16.016 3.695 1 97.56 135 GLY B C 1
ATOM 2325 O O . GLY B 1 135 ? -6.73 -17.219 3.75 1 97.56 135 GLY B O 1
ATOM 2326 N N . ALA B 1 136 ? -5.324 -15.57 3.127 1 98.12 136 ALA B N 1
ATOM 2327 C CA . ALA B 1 136 ? -4.414 -16.5 2.465 1 98.12 136 ALA B CA 1
ATOM 2328 C C . ALA B 1 136 ? -3.527 -17.219 3.479 1 98.12 136 ALA B C 1
ATOM 2330 O O . ALA B 1 136 ? -3.232 -16.672 4.547 1 98.12 136 ALA B O 1
ATOM 2331 N N . ASN B 1 137 ? -3.17 -18.438 3.199 1 98.12 137 ASN B N 1
ATOM 2332 C CA . ASN B 1 137 ? -2.121 -19.172 3.904 1 98.12 137 ASN B CA 1
ATOM 2333 C C . ASN B 1 137 ? -0.751 -18.922 3.279 1 98.12 137 ASN B C 1
ATOM 2335 O O . ASN B 1 137 ? -0.452 -19.453 2.205 1 98.12 137 ASN B O 1
ATOM 2339 N N . ILE B 1 138 ? 0.064 -18.188 4.012 1 98.44 138 ILE B N 1
ATOM 2340 C CA . ILE B 1 138 ? 1.341 -17.766 3.457 1 98.44 138 ILE B CA 1
ATOM 2341 C C . ILE B 1 138 ? 2.434 -18.75 3.832 1 98.44 138 ILE B C 1
ATOM 2343 O O . ILE B 1 138 ? 2.605 -19.094 5.008 1 98.44 138 ILE B O 1
ATOM 2347 N N . LEU B 1 139 ? 3.121 -19.188 2.887 1 98.5 139 LEU B N 1
ATOM 2348 C CA . LEU B 1 139 ? 4.234 -20.094 3.143 1 98.5 139 LEU B CA 1
ATOM 2349 C C . LEU B 1 139 ? 5.32 -19.406 3.961 1 98.5 139 LEU B C 1
ATOM 2351 O O . LEU B 1 139 ? 5.547 -18.203 3.812 1 98.5 139 LEU B O 1
ATOM 2355 N N . ALA B 1 140 ? 6.008 -20.203 4.758 1 96.38 140 ALA B N 1
ATOM 2356 C CA . ALA B 1 140 ? 7.137 -19.703 5.531 1 96.38 140 ALA B CA 1
ATOM 2357 C C . ALA B 1 140 ? 8.297 -19.297 4.621 1 96.38 140 ALA B C 1
ATOM 2359 O O . ALA B 1 140 ? 8.922 -18.266 4.824 1 96.38 140 ALA B O 1
ATOM 2360 N N . ARG B 1 141 ? 8.539 -20.125 3.662 1 96.44 141 ARG B N 1
ATOM 2361 C CA . ARG B 1 141 ? 9.633 -19.844 2.732 1 96.44 141 ARG B CA 1
ATOM 2362 C C . ARG B 1 141 ? 9.297 -18.656 1.831 1 96.44 141 ARG B C 1
ATOM 2364 O O . ARG B 1 141 ? 8.195 -18.594 1.271 1 96.44 141 ARG B O 1
ATOM 2371 N N . GLU B 1 142 ? 10.156 -17.75 1.775 1 97.81 142 GLU B N 1
ATOM 2372 C CA . GLU B 1 142 ? 10.031 -16.594 0.892 1 97.81 142 GLU B CA 1
ATOM 2373 C C . GLU B 1 142 ? 11.273 -16.422 0.027 1 97.81 142 GLU B C 1
ATOM 2375 O O . GLU B 1 142 ? 12.312 -17.031 0.301 1 97.81 142 GLU B O 1
ATOM 2380 N N . ILE B 1 143 ? 11.164 -15.742 -1.009 1 98.62 143 ILE B N 1
ATOM 2381 C CA . ILE B 1 143 ? 12.273 -15.477 -1.917 1 98.62 143 ILE B CA 1
ATOM 2382 C C . ILE B 1 143 ? 12.656 -14 -1.849 1 98.62 143 ILE B C 1
ATOM 2384 O O . ILE B 1 143 ? 11.828 -13.125 -2.113 1 98.62 143 ILE B O 1
ATOM 2388 N N . LEU B 1 144 ? 13.82 -13.742 -1.453 1 98.38 144 LEU B N 1
ATOM 2389 C CA . LEU B 1 144 ? 14.375 -12.391 -1.41 1 98.38 144 LEU B CA 1
ATOM 2390 C C . LEU B 1 144 ? 15.633 -12.297 -2.262 1 98.38 144 LEU B C 1
ATOM 2392 O O . LEU B 1 144 ? 16.609 -13 -2.006 1 98.38 144 LEU B O 1
ATOM 2396 N N . THR B 1 145 ? 15.547 -11.523 -3.309 1 98.25 145 THR B N 1
ATOM 2397 C CA . THR B 1 145 ? 16.734 -11.281 -4.129 1 98.25 145 THR B CA 1
ATOM 2398 C C . THR B 1 145 ? 17.047 -9.789 -4.18 1 98.25 145 THR B C 1
ATOM 2400 O O . THR B 1 145 ? 16.156 -8.953 -4.039 1 98.25 145 THR B O 1
ATOM 2403 N N . THR B 1 146 ? 18.328 -9.508 -4.297 1 97.25 146 THR B N 1
ATOM 2404 C CA . THR B 1 146 ? 18.875 -8.18 -4.551 1 97.25 146 THR B CA 1
ATOM 2405 C C . THR B 1 146 ? 19.891 -8.219 -5.688 1 97.25 146 THR B C 1
ATOM 2407 O O . THR B 1 146 ? 20.094 -9.266 -6.312 1 97.25 146 THR B O 1
ATOM 2410 N N . TYR B 1 147 ? 20.484 -7.035 -5.98 1 95.94 147 TYR B N 1
ATOM 2411 C CA . TYR B 1 147 ? 21.531 -7.023 -6.992 1 95.94 147 TYR B CA 1
ATOM 2412 C C . TYR B 1 147 ? 22.719 -7.871 -6.562 1 95.94 147 TYR B C 1
ATOM 2414 O O . TYR B 1 147 ? 23.406 -8.469 -7.398 1 95.94 147 TYR B O 1
ATOM 2422 N N . ASP B 1 148 ? 22.938 -8.039 -5.273 1 95.44 148 ASP B N 1
ATOM 2423 C CA . ASP B 1 148 ? 24.078 -8.773 -4.734 1 95.44 148 ASP B CA 1
ATOM 2424 C C . ASP B 1 148 ? 23.656 -10.164 -4.273 1 95.44 148 ASP B C 1
ATOM 2426 O O . ASP B 1 148 ? 24.516 -10.984 -3.91 1 95.44 148 ASP B O 1
ATOM 2430 N N . LYS B 1 149 ? 22.438 -10.406 -4.203 1 96.31 149 LYS B N 1
ATOM 2431 C CA . LYS B 1 149 ? 21.891 -11.695 -3.764 1 96.31 149 LYS B CA 1
ATOM 2432 C C . LYS B 1 149 ? 21 -12.312 -4.836 1 96.31 149 LYS B C 1
ATOM 2434 O O . LYS B 1 149 ? 19.781 -12.125 -4.824 1 96.31 149 LYS B O 1
ATOM 2439 N N . PRO B 1 150 ? 21.641 -13.094 -5.688 1 96.62 150 PRO B N 1
ATOM 2440 C CA . PRO B 1 150 ? 20.844 -13.703 -6.758 1 96.62 150 PRO B CA 1
ATOM 2441 C C . PRO B 1 150 ? 19.875 -14.773 -6.246 1 96.62 150 PRO B C 1
ATOM 2443 O O . PRO B 1 150 ? 19.984 -15.211 -5.098 1 96.62 150 PRO B O 1
ATOM 2446 N N . LEU B 1 151 ? 18.984 -15.156 -7.066 1 98.38 151 LEU B N 1
ATOM 2447 C CA . LEU B 1 151 ? 17.984 -16.172 -6.734 1 98.38 151 LEU B CA 1
ATOM 2448 C C . LEU B 1 151 ? 18.641 -17.484 -6.359 1 98.38 151 LEU B C 1
ATOM 2450 O O . LEU B 1 151 ? 19.5 -17.984 -7.086 1 98.38 151 LEU B O 1
ATOM 2454 N N . ASN B 1 152 ? 18.297 -17.984 -5.215 1 98.19 152 ASN B N 1
ATOM 2455 C CA . ASN B 1 152 ? 18.609 -19.359 -4.871 1 98.19 152 ASN B CA 1
ATOM 2456 C C . ASN B 1 152 ? 17.594 -20.344 -5.469 1 98.19 152 ASN B C 1
ATOM 2458 O O . ASN B 1 152 ? 16.469 -20.469 -4.957 1 98.19 152 ASN B O 1
ATOM 2462 N N . GLU B 1 153 ? 18.016 -21 -6.473 1 98.25 153 GLU B N 1
ATOM 2463 C CA . GLU B 1 153 ? 17.078 -21.828 -7.227 1 98.25 153 GLU B CA 1
ATOM 2464 C C . GLU B 1 153 ? 16.547 -22.969 -6.367 1 98.25 153 GLU B C 1
ATOM 2466 O O . GLU B 1 153 ? 15.391 -23.391 -6.523 1 98.25 153 GLU B O 1
ATOM 2471 N N . GLU B 1 154 ? 17.297 -23.469 -5.508 1 97.75 154 GLU B N 1
ATOM 2472 C CA . GLU B 1 154 ? 16.828 -24.531 -4.621 1 97.75 154 GLU B CA 1
ATOM 2473 C C . GLU B 1 154 ? 15.711 -24.031 -3.713 1 97.75 154 GLU B C 1
ATOM 2475 O O . GLU B 1 154 ? 14.719 -24.75 -3.502 1 97.75 154 GLU B O 1
ATOM 2480 N N . SER B 1 155 ? 15.875 -22.875 -3.213 1 98 155 SER B N 1
ATOM 2481 C CA . SER B 1 155 ? 14.836 -22.266 -2.391 1 98 155 SER B CA 1
ATOM 2482 C C . SER B 1 155 ? 13.555 -22.047 -3.193 1 98 155 SER B C 1
ATOM 2484 O O . SER B 1 155 ? 12.453 -22.281 -2.697 1 98 155 SER B O 1
ATOM 2486 N N . ALA B 1 156 ? 13.742 -21.578 -4.359 1 98.62 156 ALA B N 1
ATOM 2487 C CA . ALA B 1 156 ? 12.602 -21.344 -5.238 1 98.62 156 ALA B CA 1
ATOM 2488 C C . ALA B 1 156 ? 11.867 -22.656 -5.535 1 98.62 156 ALA B C 1
ATOM 2490 O O . ALA B 1 156 ? 10.633 -22.703 -5.469 1 98.62 156 ALA B O 1
ATOM 2491 N N . ILE B 1 157 ? 12.602 -23.672 -5.867 1 98.19 157 ILE B N 1
ATOM 2492 C CA . ILE B 1 157 ? 12.016 -24.969 -6.16 1 98.19 157 ILE B CA 1
ATOM 2493 C C . ILE B 1 157 ? 11.297 -25.5 -4.922 1 98.19 157 ILE B C 1
ATOM 2495 O O . ILE B 1 157 ? 10.203 -26.062 -5.023 1 98.19 157 ILE B O 1
ATOM 2499 N N . GLY B 1 158 ? 11.914 -25.312 -3.764 1 98 158 GLY B N 1
ATOM 2500 C CA . GLY B 1 158 ? 11.273 -25.703 -2.518 1 98 1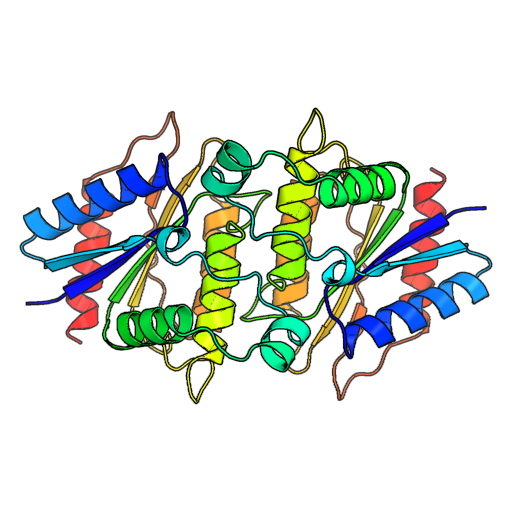58 GLY B CA 1
ATOM 2501 C C . GLY B 1 158 ? 9.93 -25.031 -2.311 1 98 158 GLY B C 1
ATOM 2502 O O . GLY B 1 158 ? 8.961 -25.672 -1.901 1 98 158 GLY B O 1
ATOM 2503 N N . MET B 1 159 ? 9.875 -23.75 -2.58 1 98.31 159 MET B N 1
ATOM 2504 C CA . MET B 1 159 ? 8.617 -23.016 -2.457 1 98.31 159 MET B CA 1
ATOM 2505 C C . MET B 1 159 ? 7.578 -23.547 -3.441 1 98.31 159 MET B C 1
ATOM 2507 O O . MET B 1 159 ? 6.422 -23.766 -3.072 1 98.31 159 MET B O 1
ATOM 2511 N N . ILE B 1 160 ? 7.984 -23.766 -4.66 1 97.69 160 ILE B N 1
ATOM 2512 C CA . ILE B 1 160 ? 7.094 -24.234 -5.715 1 97.69 160 ILE B CA 1
ATOM 2513 C C . ILE B 1 160 ? 6.543 -25.609 -5.344 1 97.69 160 ILE B C 1
ATOM 2515 O O . ILE B 1 160 ? 5.34 -25.859 -5.453 1 97.69 160 ILE B O 1
ATOM 2519 N N . ASN B 1 161 ? 7.375 -26.438 -4.859 1 96.88 161 ASN B N 1
ATOM 2520 C CA . ASN B 1 161 ? 6.938 -27.766 -4.465 1 96.88 161 ASN B CA 1
ATOM 2521 C C . ASN B 1 161 ? 5.938 -27.719 -3.314 1 96.88 161 ASN B C 1
ATOM 2523 O O . ASN B 1 161 ? 4.973 -28.484 -3.289 1 96.88 161 ASN B O 1
ATOM 2527 N N . SER B 1 162 ? 6.184 -26.859 -2.416 1 97.31 162 SER B N 1
ATOM 2528 C CA . SER B 1 162 ? 5.25 -26.688 -1.309 1 97.31 162 SER B CA 1
ATOM 2529 C C . SER B 1 162 ? 3.893 -26.188 -1.801 1 97.31 162 SER B C 1
ATOM 2531 O O . SER B 1 162 ? 2.85 -26.656 -1.334 1 97.31 162 SER B O 1
ATOM 2533 N N . LEU B 1 163 ? 3.91 -25.234 -2.713 1 97.5 163 LEU B N 1
ATOM 2534 C CA . LEU B 1 163 ? 2.668 -24.734 -3.283 1 97.5 163 LEU B CA 1
ATOM 2535 C C . LEU B 1 163 ? 1.883 -25.844 -3.963 1 97.5 163 LEU B C 1
ATOM 2537 O O . LEU B 1 163 ? 0.673 -25.969 -3.762 1 97.5 163 LEU B O 1
ATOM 2541 N N . VAL B 1 164 ? 2.582 -26.641 -4.707 1 94.81 164 VAL B N 1
ATOM 2542 C CA . VAL B 1 164 ? 1.952 -27.734 -5.445 1 94.81 164 VAL B CA 1
ATOM 2543 C C . VAL B 1 164 ? 1.379 -28.766 -4.465 1 94.81 164 VAL B C 1
ATOM 2545 O O . VAL B 1 164 ? 0.228 -29.188 -4.602 1 94.81 164 VAL B O 1
ATOM 2548 N N . LYS B 1 165 ? 2.104 -29.094 -3.508 1 94.62 165 LYS B N 1
ATOM 2549 C CA . LYS B 1 165 ? 1.685 -30.094 -2.527 1 94.62 165 LYS B CA 1
ATOM 2550 C C . LYS B 1 165 ? 0.45 -29.625 -1.762 1 94.62 165 LYS B C 1
ATOM 2552 O O . LYS B 1 165 ? -0.52 -30.375 -1.622 1 94.62 165 LYS B O 1
ATOM 2557 N N . LEU B 1 166 ? 0.412 -28.422 -1.387 1 94.44 166 LEU B N 1
ATOM 2558 C CA . LEU B 1 166 ? -0.64 -27.906 -0.515 1 94.44 166 LEU B CA 1
ATOM 2559 C C . LEU B 1 166 ? -1.885 -27.547 -1.319 1 94.44 166 LEU B C 1
ATOM 2561 O O . LEU B 1 166 ? -2.99 -27.5 -0.773 1 94.44 166 LEU B O 1
ATOM 2565 N N . SER B 1 167 ? -1.668 -27.25 -2.551 1 90.19 167 SER B N 1
ATOM 2566 C CA . SER B 1 167 ? -2.822 -26.906 -3.379 1 90.19 167 SER B CA 1
ATOM 2567 C C . SER B 1 167 ? -3.643 -28.156 -3.707 1 90.19 167 SER B C 1
ATOM 2569 O O . SER B 1 167 ? -4.797 -28.047 -4.137 1 90.19 167 SER B O 1
ATOM 2571 N N . ARG B 1 168 ? -3.135 -29.328 -3.605 1 83.62 168 ARG B N 1
ATOM 2572 C CA . ARG B 1 168 ? -3.812 -30.594 -3.871 1 83.62 168 ARG B CA 1
ATOM 2573 C C . ARG B 1 168 ? -4.531 -31.094 -2.627 1 83.62 168 ARG B C 1
ATOM 2575 O O . ARG B 1 168 ? -5.34 -32.031 -2.705 1 83.62 168 ARG B O 1
ATOM 2582 N N . ALA B 1 169 ? -4.168 -30.469 -1.503 1 76 169 ALA B N 1
ATOM 2583 C CA . ALA B 1 169 ? -4.781 -30.922 -0.257 1 76 169 ALA B CA 1
ATOM 2584 C C . ALA B 1 169 ? -6.176 -30.328 -0.082 1 76 169 ALA B C 1
ATOM 2586 O O . ALA B 1 169 ? -6.461 -29.234 -0.592 1 76 169 ALA B O 1
#

Radius of gyration: 20.17 Å; Cα contacts (8 Å, |Δi|>4): 731; chains: 2; bounding box: 43×61×45 Å

pLDDT: mean 96.34, std 4.23, range [61.12, 98.88]

Solvent-accessible surface area (backbone atoms only — not comparable to full-atom values): 17230 Å² total; per-residue (Å²): 128,60,57,33,37,35,40,21,35,47,87,51,72,24,37,52,49,50,52,51,51,37,52,51,30,45,75,68,73,25,47,58,46,80,43,56,52,65,79,55,65,65,75,57,54,44,74,65,49,40,71,73,70,44,80,53,68,60,35,41,52,50,30,54,56,44,48,75,38,47,19,34,34,44,25,34,35,43,40,65,40,21,57,32,34,46,45,51,28,51,52,53,42,29,28,66,54,42,97,48,59,35,66,56,31,50,75,22,37,34,37,48,32,29,42,13,81,92,56,31,64,51,14,52,51,45,48,50,47,26,42,46,60,33,38,28,44,68,52,86,62,65,45,71,18,32,89,88,36,68,80,54,62,67,59,51,49,53,46,50,50,50,41,53,57,57,51,74,100,128,60,56,32,38,34,41,19,36,46,87,51,70,23,36,54,50,49,52,50,50,37,52,52,31,47,74,68,73,27,49,55,46,80,43,56,53,65,80,54,66,64,74,56,53,43,73,65,48,40,70,75,69,44,80,52,67,60,36,41,51,50,30,52,55,43,47,75,39,47,19,35,32,44,26,34,35,43,41,65,38,20,57,34,34,48,46,51,28,50,52,55,43,29,26,66,54,41,96,47,61,34,65,58,32,50,76,22,37,34,37,48,34,28,42,13,84,91,55,32,63,51,12,53,51,44,47,49,46,26,42,45,60,33,38,27,46,67,51,86,60,64,45,70,19,32,88,89,36,67,79,56,63,66,60,51,50,52,45,49,52,50,41,52,58,56,52,75,100

Sequence (338 aa):
MSKIGILVASSNNNQKLALKLKELAQSQNCEAEVINLVDYNLPLYSTIEEEKNGIPESALDLATKIIDLKAFIIVAPEYNGVMPPVLNNAMAWTSRATKNWRDAFNEKIVGLATHSGGGGVKGLQAMRIMFQHLGANILAREILTTYDKPLNEESAIGMINSLVKLSRAMSKIGILVASSNNNQKLALKLKELAQSQNCEAEVINLVDYNLPLYSTIEEEKNGIPESALDLATKIIDLKAFIIVAPEYNGVMPPVLNNAMAWTSRATKNWRDAFNEKIVGLATHSGGGGVKGLQAMRIMFQHLGANILAREILTTYDKPLNEESAIGMINSLVKLSRA